Protein AF-A0A3S4TZH3-F1 (afdb_monomer)

Structure (mmCIF, N/CA/C/O backbone):
data_AF-A0A3S4TZH3-F1
#
_entry.id   AF-A0A3S4TZH3-F1
#
loop_
_atom_site.group_PDB
_atom_site.id
_atom_site.type_symbol
_atom_site.label_atom_id
_atom_site.label_alt_id
_atom_site.label_comp_id
_atom_site.label_asym_id
_atom_site.label_entity_id
_atom_site.label_seq_id
_atom_site.pdbx_PDB_ins_code
_atom_site.Cartn_x
_atom_site.Cartn_y
_atom_site.Cartn_z
_atom_site.occupancy
_atom_site.B_iso_or_equiv
_atom_site.auth_seq_id
_atom_site.auth_comp_id
_atom_site.auth_asym_id
_atom_site.auth_atom_id
_atom_site.pdbx_PDB_model_num
ATOM 1 N N . MET A 1 1 ? 44.501 -3.602 -59.914 1.00 72.12 1 MET A N 1
ATOM 2 C CA . MET A 1 1 ? 43.778 -2.514 -60.606 1.00 72.12 1 MET A CA 1
ATOM 3 C C . MET A 1 1 ? 44.605 -2.159 -61.829 1.00 72.12 1 MET A C 1
ATOM 5 O O . MET A 1 1 ? 45.763 -1.812 -61.650 1.00 72.12 1 MET A O 1
ATOM 9 N N . VAL A 1 2 ? 44.086 -2.342 -63.044 1.00 76.81 2 VAL A N 1
ATOM 10 C CA . VAL A 1 2 ? 44.799 -1.944 -64.271 1.00 76.81 2 VAL A CA 1
ATOM 11 C C . VAL A 1 2 ? 44.045 -0.746 -64.856 1.00 76.81 2 VAL A C 1
ATOM 13 O O . VAL A 1 2 ? 42.873 -0.916 -65.201 1.00 76.81 2 VAL A O 1
ATOM 16 N N . PRO A 1 3 ? 44.635 0.466 -64.888 1.00 88.88 3 PRO A N 1
ATOM 17 C CA . PRO A 1 3 ? 43.990 1.624 -65.499 1.00 88.88 3 PRO A CA 1
ATOM 18 C C . PRO A 1 3 ? 43.844 1.416 -67.008 1.00 88.88 3 PRO A C 1
ATOM 20 O O . PRO A 1 3 ? 44.772 0.950 -67.664 1.00 88.88 3 PRO A O 1
ATOM 23 N N . THR A 1 4 ? 42.693 1.787 -67.564 1.00 93.00 4 THR A N 1
ATOM 24 C CA . THR A 1 4 ? 42.459 1.822 -69.015 1.00 93.00 4 THR A CA 1
ATOM 25 C C . THR A 1 4 ? 42.381 3.277 -69.460 1.00 93.00 4 THR A C 1
ATOM 27 O O . THR A 1 4 ? 41.560 4.026 -68.932 1.00 93.00 4 THR A O 1
ATOM 30 N N . LYS A 1 5 ? 43.253 3.694 -70.388 1.00 93.31 5 LYS A N 1
ATOM 31 C CA . LYS A 1 5 ? 43.244 5.052 -70.949 1.00 93.31 5 LYS A CA 1
ATOM 32 C C . LYS A 1 5 ? 42.259 5.118 -72.114 1.00 93.31 5 LYS A C 1
ATOM 34 O O . LYS A 1 5 ? 42.362 4.327 -73.048 1.00 93.31 5 LYS A O 1
ATOM 39 N N . ASN A 1 6 ? 41.329 6.059 -72.049 1.00 91.31 6 ASN A N 1
ATOM 40 C CA . ASN A 1 6 ? 40.275 6.247 -73.037 1.00 91.31 6 ASN A CA 1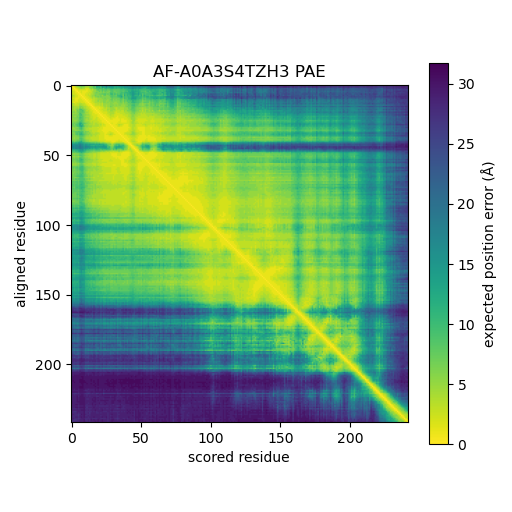
ATOM 41 C C . ASN A 1 6 ? 40.736 7.198 -74.155 1.00 91.31 6 ASN A C 1
ATOM 43 O O . ASN A 1 6 ? 41.679 7.976 -73.984 1.00 91.31 6 ASN A O 1
ATOM 47 N N . ALA A 1 7 ? 40.071 7.140 -75.312 1.00 93.19 7 ALA A N 1
ATOM 48 C CA . ALA A 1 7 ? 40.407 7.961 -76.481 1.00 93.19 7 ALA A CA 1
ATOM 49 C C . ALA A 1 7 ? 40.226 9.476 -76.244 1.00 93.19 7 ALA A C 1
ATOM 51 O O . ALA A 1 7 ? 40.893 10.279 -76.889 1.00 93.19 7 ALA A O 1
ATOM 52 N N . ASP A 1 8 ? 39.374 9.862 -75.291 1.00 94.06 8 ASP A N 1
ATOM 53 C CA . ASP A 1 8 ? 39.167 11.247 -74.843 1.00 94.06 8 ASP A CA 1
ATOM 54 C C . ASP A 1 8 ? 40.225 11.730 -73.827 1.00 94.06 8 ASP A C 1
ATOM 56 O O . ASP A 1 8 ? 40.167 12.860 -73.346 1.00 94.06 8 ASP A O 1
ATOM 60 N N . GLY A 1 9 ? 41.195 10.876 -73.485 1.00 93.25 9 GLY A N 1
ATOM 61 C CA . GLY A 1 9 ? 42.249 11.159 -72.515 1.00 93.25 9 GLY A CA 1
ATOM 62 C C . GLY A 1 9 ? 41.904 10.822 -71.060 1.00 93.25 9 GLY A C 1
ATOM 63 O O . GLY A 1 9 ? 42.798 10.900 -70.215 1.00 93.25 9 GLY A O 1
ATOM 64 N N . SER A 1 10 ? 40.670 10.407 -70.750 1.00 94.12 10 SER A N 1
ATOM 65 C CA . SER A 1 10 ? 40.271 9.991 -69.398 1.00 94.12 10 SER A CA 1
ATOM 66 C C . SER A 1 10 ? 40.831 8.608 -69.015 1.00 94.12 10 SER A C 1
ATOM 68 O O . SER A 1 10 ? 41.347 7.867 -69.854 1.00 94.12 10 SER A O 1
ATOM 70 N N . THR A 1 11 ? 40.780 8.256 -67.724 1.00 94.75 11 THR A N 1
ATOM 71 C CA . THR A 1 11 ? 41.246 6.953 -67.211 1.00 94.75 11 THR A CA 1
ATOM 72 C C . THR A 1 11 ? 40.129 6.236 -66.465 1.00 94.75 11 THR A C 1
ATOM 74 O O . THR A 1 11 ? 39.590 6.759 -65.492 1.00 94.75 11 THR A O 1
ATOM 77 N N . THR A 1 12 ? 39.826 5.009 -66.880 1.00 93.00 12 THR A N 1
ATOM 78 C CA . THR A 1 12 ? 38.890 4.123 -66.186 1.00 93.00 12 THR A CA 1
ATOM 79 C C . THR A 1 12 ? 39.653 3.150 -65.302 1.00 93.00 12 THR A C 1
ATOM 81 O O . THR A 1 12 ? 40.561 2.449 -65.754 1.00 93.00 12 THR A O 1
ATOM 84 N N . TYR A 1 13 ? 39.237 3.047 -64.045 1.00 91.88 13 TYR A N 1
ATOM 85 C CA . TYR A 1 13 ? 39.731 2.029 -63.135 1.00 91.88 13 TYR A CA 1
ATOM 86 C C . TYR A 1 13 ? 38.633 1.014 -62.834 1.00 91.88 13 TYR A C 1
ATOM 88 O O . TYR A 1 13 ? 37.640 1.334 -62.186 1.00 91.88 13 TYR A O 1
ATOM 96 N N . THR A 1 14 ? 38.829 -0.229 -63.273 1.00 89.38 14 THR A N 1
ATOM 97 C CA . THR A 1 14 ? 37.935 -1.327 -62.889 1.00 89.38 14 THR A CA 1
ATOM 98 C C . THR A 1 14 ? 38.431 -1.938 -61.587 1.00 89.38 14 THR A C 1
ATOM 100 O O . THR A 1 14 ? 39.520 -2.521 -61.531 1.00 89.38 14 THR A O 1
ATOM 103 N N . VAL A 1 15 ? 37.628 -1.807 -60.536 1.00 87.38 15 VAL A N 1
ATOM 104 C CA . VAL A 1 15 ? 37.845 -2.473 -59.252 1.00 87.38 15 VAL A CA 1
ATOM 105 C C . VAL A 1 15 ? 36.794 -3.566 -59.123 1.00 87.38 15 VAL A C 1
ATOM 107 O O . VAL A 1 15 ? 35.602 -3.290 -59.196 1.00 87.38 15 VAL A O 1
ATOM 110 N N . LYS A 1 16 ? 37.241 -4.813 -58.962 1.00 89.75 16 LYS A N 1
ATOM 111 C CA . LYS A 1 16 ? 36.377 -5.935 -58.592 1.00 89.75 16 LYS A CA 1
ATOM 112 C C . LYS A 1 16 ? 36.618 -6.236 -57.123 1.00 89.75 16 LYS A C 1
ATOM 114 O O . LYS A 1 16 ? 37.767 -6.433 -56.727 1.00 89.75 16 LYS A O 1
ATOM 119 N N . THR A 1 17 ? 35.559 -6.252 -56.331 1.00 92.75 17 THR A N 1
ATOM 120 C CA . THR A 1 17 ? 35.607 -6.738 -54.955 1.00 92.75 17 THR A CA 1
ATOM 121 C C . THR A 1 17 ? 35.253 -8.220 -54.922 1.00 92.75 17 THR A C 1
ATOM 123 O O . THR A 1 17 ? 34.710 -8.765 -55.883 1.00 92.75 17 THR A O 1
ATOM 126 N N . LYS A 1 18 ? 35.583 -8.885 -53.816 1.00 94.88 18 LYS A N 1
ATOM 127 C CA . LYS A 1 18 ? 34.942 -10.156 -53.461 1.00 94.88 18 LYS A CA 1
ATOM 128 C C . LYS A 1 18 ? 33.477 -9.882 -53.083 1.00 94.88 18 LYS A C 1
ATOM 130 O O . LYS A 1 18 ? 33.158 -8.743 -52.742 1.00 94.88 18 LYS A O 1
ATOM 135 N N . ASP A 1 19 ? 32.626 -10.908 -53.097 1.00 95.38 19 ASP A N 1
ATOM 136 C CA . ASP A 1 19 ? 31.231 -10.794 -52.631 1.00 95.38 19 ASP A CA 1
ATOM 137 C C . ASP A 1 19 ? 31.171 -10.394 -51.149 1.00 95.38 19 ASP A C 1
ATOM 139 O O . ASP A 1 19 ? 30.412 -9.508 -50.766 1.00 95.38 19 ASP A O 1
ATOM 143 N N . ASN A 1 20 ? 32.053 -10.988 -50.338 1.00 95.00 20 ASN A N 1
ATOM 144 C CA . ASN A 1 20 ? 32.299 -10.599 -48.953 1.00 95.00 20 ASN A CA 1
ATOM 145 C C . ASN A 1 20 ? 33.638 -9.863 -48.871 1.00 95.00 20 ASN A C 1
ATOM 147 O O . ASN A 1 20 ? 34.686 -10.422 -49.210 1.00 95.00 20 ASN A O 1
ATOM 151 N N . VAL A 1 21 ? 33.599 -8.608 -48.438 1.00 94.56 21 VAL A N 1
ATOM 152 C CA . VAL A 1 21 ? 34.786 -7.770 -48.260 1.00 94.56 21 VAL A CA 1
ATOM 153 C C . VAL A 1 21 ? 34.989 -7.524 -46.775 1.00 94.56 21 VAL A C 1
ATOM 155 O O . VAL A 1 21 ? 34.095 -7.007 -46.112 1.00 94.56 21 VAL A O 1
ATOM 158 N N . ASP A 1 22 ? 36.178 -7.849 -46.276 1.00 94.06 22 ASP A N 1
ATOM 159 C CA . ASP A 1 22 ? 36.557 -7.554 -44.899 1.00 94.06 22 ASP A CA 1
ATOM 160 C C . ASP A 1 22 ? 37.047 -6.106 -44.804 1.00 94.06 22 ASP A C 1
ATOM 162 O O . ASP A 1 22 ? 38.046 -5.726 -45.424 1.00 94.06 22 ASP A O 1
ATOM 166 N N . PHE A 1 23 ? 36.343 -5.294 -44.020 1.00 96.06 23 PHE A N 1
ATOM 167 C CA . PHE A 1 23 ? 36.770 -3.947 -43.659 1.00 96.06 23 PHE A CA 1
ATOM 168 C C . PHE A 1 23 ? 37.194 -3.930 -42.194 1.00 96.06 23 PHE A C 1
ATOM 170 O O . PHE A 1 23 ? 36.482 -4.442 -41.337 1.00 96.06 23 PHE A O 1
ATOM 177 N N . THR A 1 24 ? 38.320 -3.285 -41.891 1.00 96.56 24 THR A N 1
ATOM 178 C CA . THR A 1 24 ? 38.727 -3.027 -40.499 1.00 96.56 24 THR A CA 1
ATOM 179 C C . THR A 1 24 ? 37.889 -1.919 -39.855 1.00 96.56 24 THR A C 1
ATOM 181 O O . THR A 1 24 ? 37.676 -1.907 -38.646 1.00 96.56 24 THR A O 1
ATOM 184 N N . SER A 1 25 ? 37.417 -0.958 -40.656 1.00 97.56 25 SER A N 1
ATOM 185 C CA . SER A 1 25 ? 36.550 0.131 -40.213 1.00 97.56 25 SER A CA 1
ATOM 186 C C . SER A 1 25 ? 35.768 0.719 -41.384 1.00 97.56 25 SER A C 1
ATOM 188 O O . SER A 1 25 ? 36.320 0.933 -42.465 1.00 97.56 25 SER A O 1
ATOM 190 N N . VAL A 1 26 ? 34.493 1.026 -41.152 1.00 97.81 26 VAL A N 1
ATOM 191 C CA . VAL A 1 26 ? 33.624 1.760 -42.075 1.00 97.81 26 VAL A CA 1
ATOM 192 C C . VAL A 1 26 ? 33.037 2.955 -41.333 1.00 97.81 26 VAL A C 1
ATOM 194 O O . VAL A 1 26 ? 32.399 2.795 -40.293 1.00 97.81 26 VAL A O 1
ATOM 197 N N . THR A 1 27 ? 33.219 4.158 -41.880 1.00 97.12 27 THR A N 1
ATOM 198 C CA . THR A 1 27 ? 32.640 5.391 -41.328 1.00 97.12 27 THR A CA 1
ATOM 199 C C . THR A 1 27 ? 31.695 6.026 -42.342 1.00 97.12 27 THR A C 1
ATOM 201 O O . THR A 1 27 ? 32.086 6.283 -43.479 1.00 97.12 27 THR A O 1
ATOM 204 N N . THR A 1 28 ? 30.458 6.298 -41.924 1.00 97.06 28 THR A N 1
ATOM 205 C CA . THR A 1 28 ? 29.434 6.997 -42.716 1.00 97.06 28 THR A CA 1
ATOM 206 C C . THR A 1 28 ? 28.827 8.124 -41.880 1.00 97.06 28 THR A C 1
ATOM 208 O O . THR A 1 28 ? 28.143 7.892 -40.883 1.00 97.06 28 THR A O 1
ATOM 211 N N . GLY A 1 29 ? 29.123 9.374 -42.248 1.00 95.19 29 GLY A N 1
ATOM 212 C CA . GLY A 1 29 ? 28.776 10.533 -41.421 1.00 95.19 29 GLY A CA 1
ATOM 213 C C . GLY A 1 29 ? 29.360 10.408 -40.008 1.00 95.19 29 GLY A C 1
ATOM 214 O O . GLY A 1 29 ? 30.565 10.228 -39.848 1.00 95.19 29 GLY A O 1
ATOM 215 N N . ASN A 1 30 ? 28.491 10.460 -38.994 1.00 93.94 30 ASN A N 1
ATOM 216 C CA . ASN A 1 30 ? 28.868 10.340 -37.580 1.00 93.94 30 ASN A CA 1
ATOM 217 C C . ASN A 1 30 ? 28.874 8.893 -37.061 1.00 93.94 30 ASN A C 1
ATOM 219 O O . ASN A 1 30 ? 29.115 8.675 -35.873 1.00 93.94 30 ASN A O 1
ATOM 223 N N . THR A 1 31 ? 28.613 7.910 -37.924 1.00 97.38 31 THR A N 1
ATOM 224 C CA . THR A 1 31 ? 28.560 6.496 -37.553 1.00 97.38 31 THR A CA 1
ATOM 225 C C . THR A 1 31 ? 29.849 5.791 -37.942 1.00 97.38 31 THR A C 1
ATOM 227 O O . THR A 1 31 ? 30.269 5.862 -39.096 1.00 97.38 31 THR A O 1
ATOM 230 N N . THR A 1 32 ? 30.445 5.058 -37.008 1.00 97.75 32 THR A N 1
ATOM 231 C CA . THR A 1 32 ? 31.612 4.201 -37.242 1.00 97.75 32 THR A CA 1
ATOM 232 C C . THR A 1 32 ? 31.283 2.763 -36.854 1.00 97.75 32 THR A C 1
ATOM 234 O O . THR A 1 32 ? 30.764 2.522 -35.767 1.00 97.75 32 THR A O 1
ATOM 237 N N . MET A 1 33 ? 31.610 1.817 -37.733 1.00 98.00 33 MET A N 1
ATOM 238 C CA . MET A 1 33 ? 31.572 0.373 -37.497 1.00 98.00 33 MET A CA 1
ATOM 239 C C . MET A 1 33 ? 32.997 -0.179 -37.583 1.00 98.00 33 MET A C 1
ATOM 241 O O . MET A 1 33 ? 33.660 0.026 -38.597 1.00 98.00 33 MET A O 1
ATOM 245 N N . ASN A 1 34 ? 33.474 -0.847 -36.533 1.00 97.44 34 ASN A N 1
ATOM 246 C CA . ASN A 1 34 ? 34.811 -1.453 -36.459 1.00 97.44 34 ASN A CA 1
ATOM 247 C C . ASN A 1 34 ? 34.840 -2.602 -35.427 1.00 97.44 34 ASN A C 1
ATOM 249 O O . ASN A 1 34 ? 33.794 -2.990 -34.907 1.00 97.44 34 ASN A O 1
ATOM 253 N N . ASP A 1 35 ? 36.031 -3.100 -35.076 1.00 96.31 35 ASP A N 1
ATOM 254 C CA . ASP A 1 35 ? 36.231 -4.189 -34.098 1.00 96.31 35 ASP A CA 1
ATOM 255 C C . ASP A 1 35 ? 35.653 -3.911 -32.696 1.00 96.31 35 ASP A C 1
ATOM 257 O O . ASP A 1 35 ? 35.460 -4.830 -31.901 1.00 96.31 35 ASP A O 1
ATOM 261 N N . SER A 1 36 ? 35.365 -2.648 -32.367 1.00 96.12 36 SER A N 1
ATOM 262 C CA . SER A 1 36 ? 34.729 -2.258 -31.101 1.00 96.12 36 SER A CA 1
ATOM 263 C C . SER A 1 36 ? 33.195 -2.251 -31.161 1.00 96.12 36 SER A C 1
ATOM 265 O O . SER A 1 36 ? 32.560 -2.104 -30.118 1.00 96.12 36 SER A O 1
ATOM 267 N N . GLY A 1 37 ? 32.586 -2.417 -32.341 1.00 97.38 37 GLY A N 1
ATOM 268 C CA . GLY A 1 37 ? 31.136 -2.413 -32.554 1.00 97.38 37 GLY A CA 1
ATOM 269 C C . GLY A 1 37 ? 30.658 -1.278 -33.464 1.00 97.38 37 GLY A C 1
ATOM 270 O O . GLY A 1 37 ? 31.379 -0.831 -34.356 1.00 97.38 37 GLY A O 1
ATOM 271 N N . ILE A 1 38 ? 29.425 -0.814 -33.243 1.00 98.38 38 ILE A N 1
ATOM 272 C CA . ILE A 1 38 ? 28.805 0.302 -33.974 1.00 98.38 38 ILE A CA 1
ATOM 273 C C . ILE A 1 38 ? 28.670 1.488 -33.026 1.00 98.38 38 ILE A C 1
ATOM 275 O O . ILE A 1 38 ? 28.071 1.367 -31.962 1.00 98.38 38 ILE A O 1
ATOM 279 N N . THR A 1 39 ? 29.199 2.643 -33.413 1.00 97.50 39 THR A N 1
ATOM 280 C CA . THR A 1 39 ? 29.091 3.893 -32.654 1.00 97.50 39 THR A CA 1
ATOM 281 C C . THR A 1 39 ? 28.475 4.976 -33.519 1.00 97.50 39 THR A C 1
ATOM 283 O O . THR A 1 39 ? 29.020 5.289 -34.572 1.00 97.50 39 THR A O 1
ATOM 286 N N . ILE A 1 40 ? 27.400 5.603 -33.046 1.00 97.06 40 ILE A N 1
ATOM 287 C CA . ILE A 1 40 ? 26.876 6.859 -33.585 1.00 97.06 40 ILE A CA 1
ATOM 288 C C . ILE A 1 40 ? 27.358 7.974 -32.661 1.00 97.06 40 ILE A C 1
ATOM 290 O O . ILE A 1 40 ? 26.948 8.061 -31.498 1.00 97.06 40 ILE A O 1
ATOM 294 N N . ARG A 1 41 ? 28.272 8.806 -33.163 1.00 94.25 41 ARG A N 1
ATOM 295 C CA . ARG A 1 41 ? 28.876 9.889 -32.385 1.00 94.25 41 ARG A CA 1
ATOM 296 C C . ARG A 1 41 ? 27.854 10.995 -32.154 1.00 94.25 41 ARG A C 1
ATOM 298 O O . ARG A 1 41 ? 27.208 11.461 -33.096 1.00 94.25 41 ARG A O 1
ATOM 305 N N . ALA A 1 42 ? 27.729 11.421 -30.899 1.00 90.94 42 ALA A N 1
ATOM 306 C CA . ALA A 1 42 ? 26.897 12.559 -30.545 1.00 90.94 42 ALA A CA 1
ATOM 307 C C . ALA A 1 42 ? 27.326 13.788 -31.357 1.00 90.94 42 ALA A C 1
ATOM 309 O O . ALA A 1 42 ? 28.514 14.084 -31.480 1.00 90.94 42 ALA A O 1
ATOM 310 N N . SER A 1 43 ? 26.346 14.471 -31.947 1.00 82.06 43 SER A N 1
ATOM 311 C CA . SER A 1 43 ? 26.579 15.664 -32.775 1.00 82.06 43 SER A CA 1
ATOM 312 C C . SER A 1 43 ? 26.466 16.967 -31.973 1.00 82.06 43 SER A C 1
ATOM 314 O O . SER A 1 43 ? 26.950 17.998 -32.427 1.00 82.06 43 SER A O 1
ATOM 316 N N . ASP A 1 44 ? 25.882 16.900 -30.769 1.00 81.81 44 ASP A N 1
ATOM 317 C CA . ASP A 1 44 ? 25.619 18.043 -29.892 1.00 81.81 44 ASP A CA 1
ATOM 318 C C . ASP A 1 44 ? 26.452 17.964 -28.606 1.00 81.81 44 ASP A C 1
ATOM 320 O O . ASP A 1 44 ? 26.662 16.885 -28.042 1.00 81.81 44 ASP A O 1
ATOM 324 N N . ASN A 1 45 ? 26.832 19.127 -28.076 1.00 73.06 45 ASN A N 1
ATOM 325 C CA . ASN A 1 45 ? 27.464 19.228 -26.763 1.00 73.06 45 ASN A CA 1
ATOM 326 C C . ASN A 1 45 ? 26.497 18.763 -25.660 1.00 73.06 45 ASN A C 1
ATOM 328 O O . ASN A 1 45 ? 25.365 19.235 -25.574 1.00 73.06 45 ASN A O 1
ATOM 332 N N . GLY A 1 46 ? 26.958 17.855 -24.795 1.00 72.88 46 GLY A N 1
ATOM 333 C CA . GLY A 1 46 ? 26.195 17.354 -23.644 1.00 72.88 46 GLY A CA 1
ATOM 334 C C . GLY A 1 46 ? 25.395 16.071 -23.890 1.00 72.88 46 GLY A C 1
ATOM 335 O O . GLY A 1 46 ? 24.793 15.560 -22.949 1.00 72.88 46 GLY A O 1
ATOM 336 N N . LYS A 1 47 ? 25.410 15.517 -25.109 1.00 80.69 47 LYS A N 1
ATOM 337 C CA . LYS A 1 47 ? 24.883 14.171 -25.388 1.00 80.69 47 LYS A CA 1
ATOM 338 C C . LYS A 1 47 ? 26.006 13.137 -25.426 1.00 80.69 47 LYS A C 1
ATOM 340 O O . LYS A 1 47 ? 27.142 13.458 -25.769 1.00 80.69 47 LYS A O 1
ATOM 345 N N . THR A 1 48 ? 25.684 11.893 -25.083 1.00 92.56 48 THR A N 1
ATOM 346 C CA . THR A 1 48 ? 26.602 10.753 -25.189 1.00 92.56 48 THR A CA 1
ATOM 347 C C . THR A 1 48 ? 26.340 9.963 -26.472 1.00 92.56 48 THR A C 1
ATOM 349 O O . THR A 1 48 ? 25.287 10.083 -27.101 1.00 92.56 48 THR A O 1
ATOM 352 N N . ASN A 1 49 ? 27.340 9.200 -26.912 1.00 95.56 49 ASN A N 1
ATOM 353 C CA . ASN A 1 49 ? 27.235 8.381 -28.119 1.00 95.56 49 ASN A CA 1
ATOM 354 C C . ASN A 1 49 ? 26.193 7.270 -27.942 1.00 95.56 49 ASN A C 1
ATOM 356 O O . ASN A 1 49 ? 25.998 6.775 -26.835 1.00 95.56 49 ASN A O 1
ATOM 360 N N . VAL A 1 50 ? 25.607 6.821 -29.052 1.00 97.00 50 VAL A N 1
ATOM 361 C CA . VAL A 1 50 ? 24.887 5.541 -29.095 1.00 97.00 50 VAL A CA 1
ATOM 362 C C . VAL A 1 50 ? 25.878 4.465 -29.520 1.00 97.00 50 VAL A C 1
ATOM 364 O O . VAL A 1 50 ? 26.542 4.621 -30.546 1.00 97.00 50 VAL A O 1
ATOM 367 N N . ILE A 1 51 ? 26.010 3.398 -28.734 1.00 97.81 51 ILE A N 1
ATOM 368 C CA . ILE A 1 51 ? 27.045 2.374 -28.919 1.00 97.81 51 ILE A CA 1
ATOM 369 C C . ILE A 1 51 ? 26.407 0.987 -28.826 1.00 97.81 51 ILE A C 1
ATOM 371 O O . ILE A 1 51 ? 25.813 0.638 -27.810 1.00 97.81 51 ILE A O 1
ATOM 375 N N . LEU A 1 52 ? 26.572 0.171 -29.865 1.00 98.38 52 LEU A N 1
ATOM 376 C CA . LEU A 1 52 ? 26.230 -1.250 -29.856 1.00 98.38 52 LEU A CA 1
ATOM 377 C C . LEU A 1 52 ? 27.511 -2.083 -29.902 1.00 98.38 52 LEU A C 1
ATOM 379 O O . LEU A 1 52 ? 28.296 -1.973 -30.843 1.00 98.38 52 LEU A O 1
ATOM 383 N N . THR A 1 53 ? 27.700 -2.936 -28.898 1.00 98.19 53 THR A N 1
ATOM 384 C CA . THR A 1 53 ? 28.868 -3.821 -28.764 1.00 98.19 53 THR A CA 1
ATOM 385 C C . THR A 1 53 ? 28.430 -5.251 -28.446 1.00 98.19 53 THR A C 1
ATOM 387 O O . THR A 1 53 ? 27.253 -5.518 -28.208 1.00 98.19 53 THR A O 1
ATOM 390 N N . ASN A 1 54 ? 29.385 -6.177 -28.341 1.00 97.12 54 ASN A N 1
ATOM 391 C CA . ASN A 1 54 ? 29.124 -7.533 -27.846 1.00 97.12 54 ASN A CA 1
ATOM 392 C C . ASN A 1 54 ? 28.668 -7.593 -26.372 1.00 97.12 54 ASN A C 1
ATOM 394 O O . ASN A 1 54 ? 28.267 -8.655 -25.906 1.00 97.12 54 ASN A O 1
ATOM 398 N N . LYS A 1 55 ? 28.722 -6.475 -25.638 1.00 97.25 55 LYS A N 1
ATOM 399 C CA . LYS A 1 55 ? 28.207 -6.350 -24.267 1.00 97.25 55 LYS A CA 1
ATOM 400 C C . LYS A 1 55 ? 26.785 -5.786 -24.207 1.00 97.25 55 LYS A C 1
ATOM 402 O O . LYS A 1 55 ? 26.222 -5.714 -23.120 1.00 97.25 55 LYS A O 1
ATOM 407 N N . GLY A 1 56 ? 26.213 -5.385 -25.344 1.00 97.19 56 GLY A N 1
ATOM 408 C CA . GLY A 1 56 ? 24.872 -4.810 -25.438 1.00 97.19 56 GLY A CA 1
ATOM 409 C C . GLY A 1 56 ? 24.852 -3.390 -26.004 1.00 97.19 56 GLY A C 1
ATOM 410 O O . GLY A 1 56 ? 25.807 -2.941 -26.646 1.00 97.19 56 GLY A O 1
ATOM 411 N N . LEU A 1 57 ? 23.725 -2.714 -25.774 1.00 97.50 57 LEU A N 1
ATOM 412 C CA . LEU A 1 57 ? 23.408 -1.378 -26.270 1.00 97.50 57 LEU A CA 1
ATOM 413 C C . LEU A 1 57 ? 23.533 -0.335 -25.153 1.00 97.50 57 LEU A C 1
ATOM 415 O O . LEU A 1 57 ? 22.852 -0.431 -24.135 1.00 97.50 57 LEU A O 1
ATOM 419 N N . ASP A 1 58 ? 24.323 0.704 -25.398 1.00 96.50 58 ASP A N 1
ATOM 420 C CA . ASP A 1 58 ? 24.227 1.986 -24.706 1.00 96.50 58 ASP A CA 1
ATOM 421 C C . ASP A 1 58 ? 23.487 2.970 -25.620 1.00 96.50 58 ASP A C 1
ATOM 423 O O . ASP A 1 58 ? 23.978 3.337 -26.690 1.00 96.50 58 ASP A O 1
ATOM 427 N N . ASN A 1 59 ? 22.283 3.382 -25.217 1.00 95.00 59 ASN A N 1
ATOM 428 C CA . ASN A 1 59 ? 21.456 4.305 -25.996 1.00 95.00 59 ASN A CA 1
ATOM 429 C C . ASN A 1 59 ? 21.804 5.784 -25.745 1.00 95.00 59 ASN A C 1
ATOM 431 O O . ASN A 1 59 ? 21.037 6.670 -26.126 1.00 95.00 59 ASN A O 1
ATOM 435 N N . GLY A 1 60 ? 22.911 6.076 -25.062 1.00 93.44 60 GLY A N 1
ATOM 436 C CA . GLY A 1 60 ? 23.400 7.437 -24.869 1.00 93.44 60 GLY A CA 1
ATOM 437 C C . GLY A 1 60 ? 22.433 8.332 -24.084 1.00 93.44 60 GLY A C 1
ATOM 438 O O . GLY A 1 60 ? 22.251 9.502 -24.411 1.00 93.44 60 GLY A O 1
ATOM 439 N N . GLY A 1 61 ? 21.721 7.760 -23.105 1.00 91.19 61 GLY A N 1
ATOM 440 C CA . GLY A 1 61 ? 20.703 8.467 -22.315 1.00 91.19 61 GLY A CA 1
ATOM 441 C C . GLY A 1 61 ? 19.417 8.831 -23.074 1.00 91.19 61 GLY A C 1
ATOM 442 O O . GLY A 1 61 ? 18.544 9.494 -22.514 1.00 91.19 61 GLY A O 1
ATOM 443 N N . ASN A 1 62 ? 19.264 8.404 -24.331 1.00 91.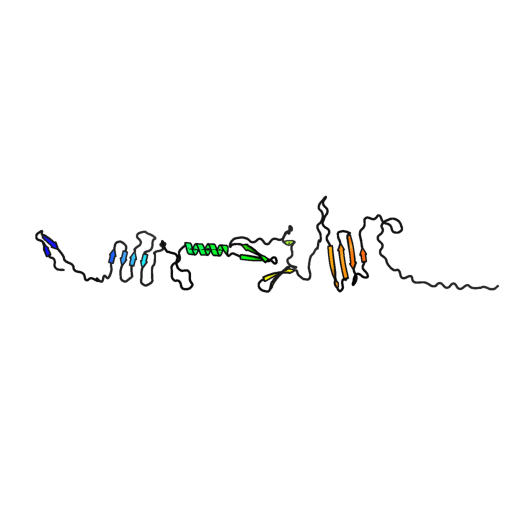56 62 ASN A N 1
ATOM 444 C CA . ASN A 1 62 ? 18.048 8.651 -25.100 1.00 91.56 62 ASN A CA 1
ATOM 445 C C . ASN A 1 62 ? 16.893 7.750 -24.634 1.00 91.56 62 ASN A C 1
ATOM 447 O O . ASN A 1 62 ? 17.091 6.627 -24.163 1.00 91.56 62 ASN A O 1
ATOM 451 N N . LYS A 1 63 ? 15.657 8.216 -24.848 1.00 95.62 63 LYS A N 1
ATOM 452 C CA . LYS A 1 63 ? 14.463 7.373 -24.703 1.00 95.62 63 LYS A CA 1
ATOM 453 C C . LYS A 1 63 ? 14.448 6.297 -25.790 1.00 95.62 63 LYS A C 1
ATOM 455 O O . LYS A 1 63 ? 14.738 6.590 -26.948 1.00 95.62 63 LYS A O 1
ATOM 460 N N . VAL A 1 64 ? 14.034 5.087 -25.425 1.00 96.44 64 VAL A N 1
ATOM 461 C CA . VAL A 1 64 ? 13.654 4.043 -26.385 1.00 96.44 64 VAL A CA 1
ATOM 462 C C . VAL A 1 64 ? 12.140 4.133 -26.565 1.00 96.44 64 VAL A C 1
ATOM 464 O O . VAL A 1 64 ? 11.390 3.991 -25.602 1.00 96.44 64 VAL A O 1
ATOM 467 N N . VAL A 1 65 ? 11.691 4.460 -27.774 1.00 97.62 65 VAL A N 1
ATOM 468 C CA . VAL A 1 65 ? 10.270 4.675 -28.101 1.00 97.62 65 VAL A CA 1
ATOM 469 C C . VAL A 1 65 ? 9.755 3.565 -29.015 1.00 97.62 65 VAL A C 1
ATOM 471 O O . VAL A 1 65 ? 10.551 2.851 -29.617 1.00 97.62 65 VAL A O 1
ATOM 474 N N . ASN A 1 66 ? 8.429 3.436 -29.129 1.00 97.94 66 ASN A N 1
ATOM 475 C CA . ASN A 1 66 ? 7.757 2.386 -29.910 1.00 97.94 66 ASN A CA 1
ATOM 476 C C . ASN A 1 66 ? 8.081 0.959 -29.433 1.00 97.94 66 ASN A C 1
ATOM 478 O O . ASN A 1 66 ? 8.150 0.025 -30.227 1.00 97.94 66 ASN A O 1
ATOM 482 N N . VAL A 1 67 ? 8.272 0.799 -28.122 1.00 98.25 67 VAL A N 1
ATOM 483 C CA . VAL A 1 67 ? 8.398 -0.509 -27.474 1.00 98.25 67 VAL A CA 1
ATOM 484 C C . VAL A 1 67 ? 6.990 -1.061 -27.270 1.00 98.25 67 VAL A C 1
ATOM 486 O O . VAL A 1 67 ? 6.202 -0.470 -26.527 1.00 98.25 67 VAL A O 1
ATOM 489 N N . ALA A 1 68 ? 6.663 -2.156 -27.957 1.00 98.50 68 ALA A N 1
ATOM 490 C CA . ALA A 1 68 ? 5.426 -2.899 -27.724 1.00 98.50 68 ALA A CA 1
ATOM 491 C C . ALA A 1 68 ? 5.384 -3.448 -26.288 1.00 98.50 68 ALA A C 1
ATOM 493 O O . ALA A 1 68 ? 6.403 -3.463 -25.599 1.00 98.50 68 ALA A O 1
ATOM 494 N N . ASP A 1 69 ? 4.213 -3.875 -25.826 1.00 98.75 69 ASP A N 1
ATOM 495 C CA . ASP A 1 69 ? 4.096 -4.484 -24.502 1.00 98.75 69 ASP A CA 1
ATOM 496 C C . ASP A 1 69 ? 4.950 -5.758 -24.442 1.00 98.75 69 ASP A C 1
ATOM 498 O O . ASP A 1 69 ? 4.801 -6.652 -25.276 1.00 98.75 69 ASP A O 1
ATOM 502 N N . GLY A 1 70 ? 5.850 -5.823 -23.462 1.00 98.56 70 GLY A N 1
ATOM 503 C CA . GLY A 1 70 ? 6.654 -7.015 -23.206 1.00 98.56 70 GLY A CA 1
ATOM 504 C C . GLY A 1 70 ? 5.857 -8.072 -22.449 1.00 98.56 70 GLY A C 1
ATOM 505 O O . GLY A 1 70 ? 4.918 -7.748 -21.716 1.00 98.56 70 GLY A O 1
ATOM 506 N N . GLU A 1 71 ? 6.236 -9.341 -22.564 1.00 98.38 71 GLU A N 1
ATOM 507 C CA . GLU A 1 71 ? 5.630 -10.388 -21.741 1.00 98.38 71 GLU A CA 1
ATOM 508 C C . GLU A 1 71 ? 5.916 -10.146 -20.245 1.00 98.38 71 GLU A C 1
ATOM 510 O O . GLU A 1 71 ? 7.068 -9.947 -19.849 1.00 98.38 71 GLU A O 1
ATOM 515 N N . ILE A 1 72 ? 4.885 -10.207 -19.391 1.00 97.50 72 ILE A N 1
ATOM 516 C CA . ILE A 1 72 ? 5.037 -10.137 -17.928 1.00 97.50 72 ILE A CA 1
ATOM 517 C C . ILE A 1 72 ? 4.939 -11.549 -17.344 1.00 97.50 72 ILE A C 1
ATOM 519 O O . ILE A 1 72 ? 3.853 -12.062 -17.081 1.00 97.50 72 ILE A O 1
ATOM 523 N N . SER A 1 73 ? 6.095 -12.173 -17.124 1.00 98.00 73 SER A N 1
ATOM 524 C CA . SER A 1 73 ? 6.229 -13.484 -16.482 1.00 98.00 73 SER A CA 1
ATOM 525 C C . SER A 1 73 ? 7.549 -13.578 -15.712 1.00 98.00 73 SER A C 1
ATOM 527 O O . SER A 1 73 ? 8.459 -12.773 -15.911 1.00 98.00 73 SER A O 1
ATOM 529 N N . SER A 1 74 ? 7.683 -14.566 -14.820 1.00 98.25 74 SER A N 1
ATOM 530 C CA . SER A 1 74 ? 8.897 -14.741 -14.001 1.00 98.25 74 SER A CA 1
ATOM 531 C C . SER A 1 74 ? 10.152 -15.082 -14.816 1.00 98.25 74 SER A C 1
ATOM 533 O O . SER A 1 74 ? 11.269 -14.968 -14.310 1.00 98.25 74 SER A O 1
ATOM 535 N N . THR A 1 75 ? 9.986 -15.487 -16.076 1.00 98.25 75 THR A N 1
ATOM 536 C CA . THR A 1 75 ? 11.073 -15.886 -16.979 1.00 98.25 75 THR A CA 1
ATOM 537 C C . THR A 1 75 ? 11.323 -14.906 -18.121 1.00 98.25 75 THR A C 1
ATOM 539 O O . THR A 1 75 ? 12.369 -15.021 -18.764 1.00 98.25 75 THR A O 1
ATOM 542 N N . SER A 1 76 ? 10.423 -13.944 -18.355 1.00 98.44 76 SER A N 1
ATOM 543 C CA . SER A 1 76 ? 10.532 -12.968 -19.444 1.00 98.44 76 SER A CA 1
ATOM 544 C C . SER A 1 76 ? 11.850 -12.182 -19.409 1.00 98.44 76 SER A C 1
ATOM 546 O O . SER A 1 76 ? 12.444 -11.930 -18.349 1.00 98.44 76 SER A O 1
ATOM 548 N N . LYS A 1 77 ? 12.326 -11.825 -20.605 1.00 97.94 77 LYS A N 1
ATOM 549 C CA . LYS A 1 77 ? 13.486 -10.953 -20.855 1.00 97.94 77 LYS A CA 1
ATOM 550 C C . LYS A 1 77 ? 13.126 -9.770 -21.752 1.00 97.94 77 LYS A C 1
ATOM 552 O O . LYS A 1 77 ? 14.024 -9.048 -22.184 1.00 97.94 77 LYS A O 1
ATOM 557 N N . ASP A 1 78 ? 11.839 -9.578 -22.015 1.00 98.56 78 ASP A N 1
ATOM 558 C CA . ASP A 1 78 ? 11.355 -8.484 -22.839 1.00 98.56 78 ASP A CA 1
ATOM 559 C C . ASP A 1 78 ? 11.519 -7.150 -22.110 1.00 98.56 78 ASP A C 1
ATOM 561 O O . ASP A 1 78 ? 11.444 -7.057 -20.881 1.00 98.56 78 ASP A O 1
ATOM 565 N N . ALA A 1 79 ? 11.711 -6.087 -22.887 1.00 98.19 79 ALA A N 1
ATOM 566 C CA . ALA A 1 79 ? 11.561 -4.741 -22.362 1.00 98.19 79 ALA A CA 1
ATOM 567 C C . ALA A 1 79 ? 10.072 -4.460 -22.114 1.00 98.19 79 ALA A C 1
ATOM 569 O O . ALA A 1 79 ? 9.240 -4.715 -22.980 1.00 98.19 79 ALA A O 1
ATOM 570 N N . VAL A 1 80 ? 9.749 -3.885 -20.957 1.00 98.44 80 VAL A N 1
ATOM 571 C CA . VAL A 1 80 ? 8.406 -3.368 -20.669 1.00 98.44 80 VAL A CA 1
ATOM 572 C C . VAL A 1 80 ? 8.344 -1.876 -20.956 1.00 98.44 80 VAL A C 1
ATOM 574 O O . VAL A 1 80 ? 9.332 -1.154 -20.787 1.00 98.44 80 VAL A O 1
ATOM 577 N N . ASN A 1 81 ? 7.181 -1.396 -21.378 1.00 98.50 81 ASN A N 1
ATOM 578 C CA . ASN A 1 81 ? 6.983 0.021 -21.656 1.00 98.50 81 ASN A CA 1
ATOM 579 C C . ASN A 1 81 ? 6.245 0.739 -20.505 1.00 98.50 81 ASN A C 1
ATOM 581 O O . ASN A 1 81 ? 5.865 0.158 -19.485 1.00 98.50 81 ASN A O 1
ATOM 585 N N . GLY A 1 82 ? 6.053 2.050 -20.666 1.00 98.62 82 GLY A N 1
ATOM 586 C CA . GLY A 1 82 ? 5.431 2.887 -19.642 1.00 98.62 82 GLY A CA 1
ATOM 587 C C . GLY A 1 82 ? 3.955 2.581 -19.360 1.00 98.62 82 GLY A C 1
ATOM 588 O O . GLY A 1 82 ? 3.522 2.827 -18.236 1.00 98.62 82 GLY A O 1
ATOM 589 N N . SER A 1 83 ? 3.184 2.051 -20.320 1.00 98.50 83 SER A N 1
ATOM 590 C CA . SER A 1 83 ? 1.767 1.717 -20.095 1.00 98.50 83 SER A CA 1
ATOM 591 C C . SER A 1 83 ? 1.644 0.543 -19.121 1.00 98.50 83 SER A C 1
ATOM 593 O O . SER A 1 83 ? 0.838 0.592 -18.196 1.00 98.50 83 SER A O 1
ATOM 595 N N . GLN A 1 84 ? 2.520 -0.456 -19.251 1.00 98.56 84 GLN A N 1
ATOM 596 C CA . GLN A 1 84 ? 2.556 -1.621 -18.372 1.00 98.56 84 GLN A CA 1
ATOM 597 C C . GLN A 1 84 ? 2.894 -1.223 -16.932 1.00 98.56 84 GLN A C 1
ATOM 599 O O . GLN A 1 84 ? 2.188 -1.602 -15.999 1.00 98.56 84 GLN A O 1
ATOM 604 N N . LEU A 1 85 ? 3.920 -0.383 -16.739 1.00 98.12 85 LEU A N 1
ATOM 605 C CA . LEU A 1 85 ? 4.265 0.132 -15.409 1.00 98.12 85 LEU A CA 1
ATOM 606 C C . LEU A 1 85 ? 3.156 1.025 -14.829 1.00 98.12 85 LEU A C 1
ATOM 608 O O . LEU A 1 85 ? 2.889 0.985 -13.626 1.00 98.12 85 LEU A O 1
ATOM 612 N N . HIS A 1 86 ? 2.504 1.831 -15.670 1.00 98.19 86 HIS A N 1
ATOM 613 C CA . HIS A 1 86 ? 1.369 2.648 -15.252 1.00 98.19 86 HIS A CA 1
ATOM 614 C C . HIS A 1 86 ? 0.211 1.779 -14.752 1.00 98.19 86 HIS A C 1
ATOM 616 O O . HIS A 1 86 ? -0.314 2.053 -13.676 1.00 98.19 86 HIS A O 1
ATOM 622 N N . ASN A 1 87 ? -0.131 0.704 -15.464 1.00 98.00 87 ASN A N 1
ATOM 623 C CA . ASN A 1 87 ? -1.191 -0.219 -15.058 1.00 98.00 87 ASN A CA 1
ATOM 624 C C . ASN A 1 87 ? -0.891 -0.855 -13.697 1.00 98.00 87 ASN A C 1
ATOM 626 O O . ASN A 1 87 ? -1.732 -0.779 -12.806 1.00 98.00 87 ASN A O 1
ATOM 630 N N . VAL A 1 88 ? 0.334 -1.352 -13.485 1.00 96.94 88 VAL A N 1
ATOM 631 C CA . VAL A 1 88 ? 0.758 -1.895 -12.180 1.00 96.94 88 VAL A CA 1
ATOM 632 C C . VAL A 1 88 ? 0.593 -0.861 -11.065 1.00 96.94 88 VAL A C 1
ATOM 634 O O . VAL A 1 88 ? 0.096 -1.179 -9.987 1.00 96.94 88 VAL A O 1
ATOM 637 N N . LYS A 1 89 ? 0.974 0.401 -11.307 1.00 96.38 89 LYS A N 1
ATOM 638 C CA . LYS A 1 89 ? 0.795 1.477 -10.323 1.00 96.38 89 LYS A CA 1
ATOM 639 C C . LYS A 1 89 ? -0.684 1.704 -9.993 1.00 96.38 89 LYS A C 1
ATOM 641 O O . LYS A 1 89 ? -1.012 1.896 -8.824 1.00 96.38 89 LYS A O 1
ATOM 646 N N . GLN A 1 90 ? -1.554 1.704 -11.001 1.00 95.94 90 GLN A N 1
ATOM 647 C CA . GLN A 1 90 ? -2.993 1.900 -10.817 1.00 95.94 90 GLN A CA 1
ATOM 648 C C . GLN A 1 90 ? -3.626 0.729 -10.056 1.00 95.94 90 GLN A C 1
ATOM 650 O O . GLN A 1 90 ? -4.402 0.963 -9.133 1.00 95.94 90 GLN A O 1
ATOM 655 N N . GLU A 1 91 ? -3.265 -0.509 -10.395 1.00 96.31 91 GLU A N 1
ATOM 656 C CA . GLU A 1 91 ? -3.720 -1.717 -9.698 1.00 96.31 91 GLU A CA 1
ATOM 657 C C . GLU A 1 91 ? -3.275 -1.709 -8.236 1.00 96.31 91 GLU A C 1
ATOM 659 O O . GLU A 1 91 ? -4.109 -1.816 -7.339 1.00 96.31 91 GLU A O 1
ATOM 664 N N . LEU A 1 92 ? -1.986 -1.469 -7.979 1.00 95.94 92 LEU A N 1
ATOM 665 C CA . LEU A 1 92 ? -1.440 -1.425 -6.624 1.00 95.94 92 LEU A CA 1
ATOM 666 C C . LEU A 1 92 ? -2.084 -0.325 -5.771 1.00 95.94 92 LEU A C 1
ATOM 668 O O . LEU A 1 92 ? -2.384 -0.547 -4.599 1.00 95.94 92 L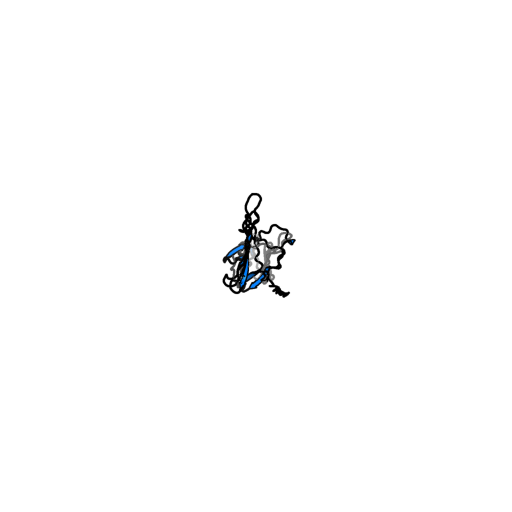EU A O 1
ATOM 672 N N . ALA A 1 93 ? -2.324 0.856 -6.348 1.00 95.31 93 ALA A N 1
ATOM 673 C CA . ALA A 1 93 ? -3.021 1.929 -5.645 1.00 95.31 93 ALA A CA 1
ATOM 674 C C . ALA A 1 93 ? -4.431 1.502 -5.206 1.00 95.31 93 ALA A C 1
ATOM 676 O O . ALA A 1 93 ? -4.877 1.894 -4.127 1.00 95.31 93 ALA A O 1
ATOM 677 N N . ARG A 1 94 ? -5.101 0.674 -6.015 1.00 95.56 94 ARG A N 1
ATOM 678 C CA . ARG A 1 94 ? -6.468 0.196 -5.789 1.00 95.56 94 ARG A CA 1
ATOM 679 C C . ARG A 1 94 ? -6.573 -1.042 -4.896 1.00 95.56 94 ARG A C 1
ATOM 681 O O . ARG A 1 94 ? -7.657 -1.322 -4.402 1.00 95.56 94 ARG A O 1
ATOM 688 N N . GLU A 1 95 ? -5.493 -1.799 -4.712 1.00 96.56 95 GLU A N 1
ATOM 689 C CA . GLU A 1 95 ? -5.466 -2.952 -3.795 1.00 96.56 95 GLU A CA 1
ATOM 690 C C . GLU A 1 95 ? -5.511 -2.515 -2.324 1.00 96.56 95 GLU A C 1
ATOM 692 O O . GLU A 1 95 ? -6.185 -3.150 -1.511 1.00 96.56 95 GLU A O 1
ATOM 697 N N . GLY A 1 96 ? -4.868 -1.388 -1.995 1.00 94.50 96 GLY A N 1
ATOM 698 C CA . GLY A 1 96 ? -5.081 -0.676 -0.735 1.00 94.50 96 GLY A CA 1
ATOM 699 C C . GLY A 1 96 ? -5.028 -1.546 0.531 1.00 94.50 96 GLY A C 1
ATOM 700 O O . GLY A 1 96 ? -4.238 -2.482 0.641 1.00 94.50 96 GLY A O 1
ATOM 701 N N . LEU A 1 97 ? -5.871 -1.215 1.515 1.00 95.81 97 LEU A N 1
ATOM 702 C CA . LEU A 1 97 ? -6.085 -2.004 2.730 1.00 95.81 97 LEU A CA 1
ATOM 703 C C . LEU A 1 97 ? -7.578 -2.244 2.977 1.00 95.81 97 LEU A C 1
ATOM 705 O O . LEU A 1 97 ? -8.414 -1.355 2.806 1.00 95.81 97 LEU A O 1
ATOM 709 N N . ASN A 1 98 ? -7.902 -3.450 3.446 1.00 94.69 98 ASN A N 1
ATOM 710 C CA . ASN A 1 98 ? -9.255 -3.858 3.812 1.00 94.69 98 ASN A CA 1
ATOM 711 C C . ASN A 1 98 ? -9.350 -4.085 5.328 1.00 94.69 98 ASN A C 1
ATOM 713 O O . ASN A 1 98 ? -8.615 -4.900 5.881 1.00 94.69 98 ASN A O 1
ATOM 717 N N . PHE A 1 99 ? -10.295 -3.418 5.989 1.00 94.81 99 PHE A N 1
ATOM 718 C CA . PHE A 1 99 ? -10.579 -3.566 7.417 1.00 94.81 99 PHE A CA 1
ATOM 719 C C . PHE A 1 99 ? -11.965 -4.167 7.602 1.00 94.81 99 PHE A C 1
ATOM 721 O O . PHE A 1 99 ? -12.944 -3.635 7.089 1.00 94.81 99 PHE A O 1
ATOM 728 N N . LYS A 1 100 ? -12.073 -5.266 8.347 1.00 93.31 100 LYS A N 1
ATOM 729 C CA . LYS A 1 100 ? -13.342 -5.969 8.554 1.00 93.31 100 LYS A CA 1
ATOM 730 C C . LYS A 1 100 ? -13.679 -6.023 10.036 1.00 93.31 100 LYS A C 1
ATOM 732 O O . LYS A 1 100 ? -12.909 -6.554 10.832 1.00 93.31 100 LYS A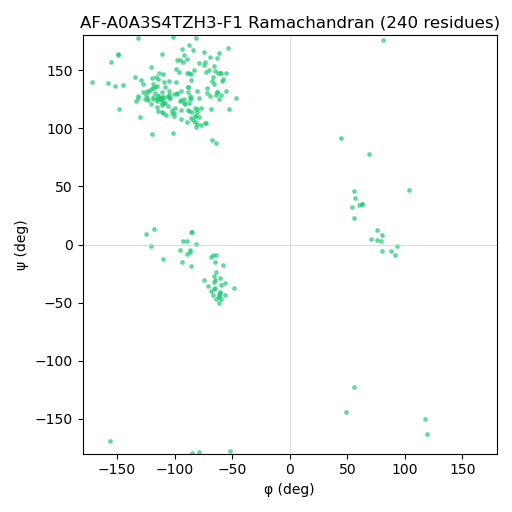 O 1
ATOM 737 N N . GLY A 1 101 ? -14.834 -5.469 10.394 1.00 91.44 101 GLY A N 1
ATOM 738 C CA . GLY A 1 101 ? -15.374 -5.547 11.750 1.00 91.44 101 GLY A CA 1
ATOM 739 C C . GLY A 1 101 ? -16.166 -6.834 11.998 1.00 91.44 101 GLY A C 1
ATOM 740 O O . GLY A 1 101 ? -16.348 -7.662 11.104 1.00 91.44 101 GLY A O 1
ATOM 741 N N . GLN A 1 102 ? -16.711 -6.971 13.210 1.00 91.00 102 GLN A N 1
ATOM 742 C CA . GLN A 1 102 ? -17.553 -8.116 13.594 1.00 91.00 102 GLN A CA 1
ATOM 743 C C . GLN A 1 102 ? -18.821 -8.247 12.728 1.00 91.00 102 GLN A C 1
ATOM 745 O O . GLN A 1 102 ? -19.296 -9.352 12.496 1.00 91.00 102 GLN A O 1
ATOM 750 N N . SER A 1 103 ? -19.348 -7.137 12.197 1.00 92.06 103 SER A N 1
ATOM 751 C CA . SER A 1 103 ? -20.500 -7.145 11.280 1.00 92.06 103 SER A CA 1
ATOM 752 C C . SER A 1 103 ? -20.207 -7.813 9.931 1.00 92.06 103 SER A C 1
ATOM 754 O O . SER A 1 103 ? -21.112 -8.001 9.124 1.00 92.06 103 SER A O 1
ATOM 756 N N . GLY A 1 104 ? -18.943 -8.145 9.658 1.00 90.31 1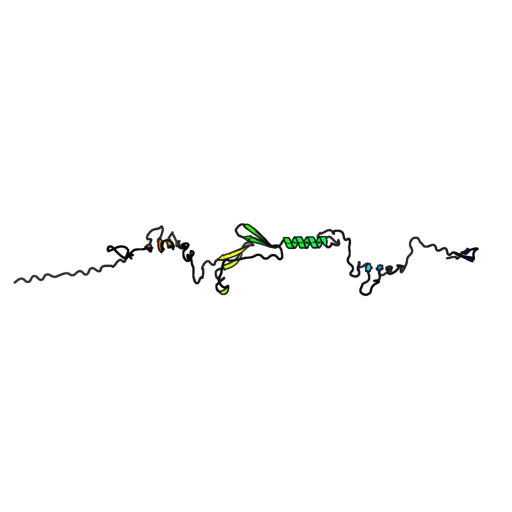04 GLY A N 1
ATOM 757 C CA . GLY A 1 104 ? -18.520 -8.828 8.447 1.00 90.31 104 GLY A CA 1
ATOM 758 C C . GLY A 1 104 ? -18.383 -7.924 7.215 1.00 90.31 104 GLY A C 1
ATOM 759 O O . GLY A 1 104 ? -17.904 -8.391 6.180 1.00 90.31 104 GLY A O 1
ATOM 760 N N . GLN A 1 105 ? -18.755 -6.649 7.326 1.00 93.88 105 GLN A N 1
ATOM 761 C CA . GLN A 1 105 ? -18.582 -5.671 6.259 1.00 93.88 105 GLN A CA 1
ATOM 762 C C . GLN A 1 105 ? -17.144 -5.159 6.235 1.00 93.88 105 GLN A C 1
ATOM 764 O O . GLN A 1 105 ? -16.582 -4.806 7.276 1.00 93.88 105 GLN A O 1
ATOM 769 N N . SER A 1 106 ? -16.558 -5.140 5.041 1.00 94.75 106 SER A N 1
ATOM 770 C CA . SER A 1 106 ? -15.224 -4.593 4.820 1.00 94.75 106 SER A CA 1
ATOM 771 C C . SER A 1 106 ? -15.310 -3.101 4.527 1.00 94.75 106 SER A C 1
ATOM 773 O O . SER A 1 106 ? -16.122 -2.660 3.717 1.00 94.75 106 SER A O 1
ATOM 775 N N . ILE A 1 107 ? -14.425 -2.335 5.150 1.00 95.94 107 ILE A N 1
ATOM 776 C CA . ILE A 1 107 ? -14.087 -0.977 4.751 1.00 95.94 107 ILE A CA 1
ATOM 777 C C . ILE A 1 107 ? -12.787 -1.073 3.964 1.00 95.94 107 ILE A C 1
ATOM 779 O O . ILE A 1 107 ? -11.763 -1.501 4.496 1.00 95.94 107 ILE A O 1
ATOM 783 N N . HIS A 1 108 ? -12.846 -0.687 2.698 1.00 96.31 108 HIS A N 1
ATOM 784 C CA . HIS A 1 108 ? -11.685 -0.621 1.827 1.00 96.31 108 HIS A CA 1
ATOM 785 C C . HIS A 1 108 ? -11.173 0.818 1.742 1.00 96.31 108 HIS A C 1
ATOM 787 O O . HIS A 1 108 ? -11.978 1.752 1.654 1.00 96.31 108 HIS A O 1
ATOM 793 N N . LYS A 1 109 ? -9.851 0.987 1.754 1.00 97.38 109 LYS A N 1
ATOM 794 C CA . LYS A 1 109 ? -9.173 2.252 1.463 1.00 97.38 109 LYS A CA 1
ATOM 795 C C . LYS A 1 109 ? -8.054 2.023 0.465 1.00 97.38 109 LYS A C 1
ATOM 797 O O . LYS A 1 109 ? -7.184 1.193 0.721 1.00 97.38 109 LYS A O 1
ATOM 802 N N . ASN A 1 110 ? -8.069 2.780 -0.628 1.00 96.56 110 ASN A N 1
ATOM 803 C CA . ASN A 1 110 ? -6.972 2.795 -1.594 1.00 96.56 110 ASN A CA 1
ATOM 804 C C . ASN A 1 110 ? -5.687 3.322 -0.926 1.00 96.56 110 ASN A C 1
ATOM 806 O O . ASN A 1 110 ? -5.740 4.025 0.089 1.00 96.56 110 ASN A O 1
ATOM 810 N N . LEU A 1 111 ? -4.517 3.038 -1.505 1.00 96.69 111 LEU A N 1
ATOM 811 C CA . LEU A 1 111 ? -3.267 3.638 -1.031 1.00 96.69 111 LEU A CA 1
ATOM 812 C C . LEU A 1 111 ? -3.341 5.168 -1.133 1.00 96.69 111 LEU A C 1
ATOM 814 O O . LEU A 1 111 ? -3.647 5.722 -2.187 1.00 96.69 111 LEU A O 1
ATOM 818 N N . GLY A 1 112 ? -3.028 5.847 -0.030 1.00 94.00 112 GLY A N 1
ATOM 819 C CA . GLY A 1 112 ? -3.103 7.306 0.082 1.00 94.00 112 GLY A CA 1
ATOM 820 C C . GLY A 1 112 ? -4.442 7.835 0.601 1.00 94.00 112 GLY A C 1
ATOM 821 O O . GLY A 1 112 ? -4.524 9.017 0.926 1.00 94.00 112 GLY A O 1
ATOM 822 N N . GLU A 1 113 ? -5.468 6.991 0.737 1.00 97.12 113 GLU A N 1
ATOM 823 C CA . GLU A 1 113 ? -6.695 7.363 1.444 1.00 97.12 113 GLU A CA 1
ATOM 824 C C . GLU A 1 113 ? -6.551 7.173 2.960 1.00 97.12 113 GLU A C 1
ATOM 826 O O . GLU A 1 113 ? -5.860 6.273 3.440 1.00 97.12 113 GLU A O 1
ATOM 831 N N . THR A 1 114 ? -7.269 7.994 3.728 1.00 96.00 114 THR A N 1
ATOM 832 C CA . THR A 1 114 ? -7.311 7.901 5.193 1.00 96.00 114 THR A CA 1
ATOM 833 C C . THR A 1 114 ? -8.508 7.064 5.651 1.00 96.00 114 THR A C 1
ATOM 835 O O . THR A 1 114 ? -9.644 7.288 5.220 1.00 96.00 114 THR A O 1
ATOM 838 N N . LEU A 1 115 ? -8.271 6.110 6.558 1.00 95.81 115 LEU A N 1
ATOM 839 C CA . LEU A 1 115 ? -9.321 5.466 7.351 1.00 95.81 115 LEU A CA 1
ATOM 840 C C . LEU A 1 115 ? -9.507 6.227 8.666 1.00 95.81 115 LEU A C 1
ATOM 842 O O . LEU A 1 115 ? -8.577 6.321 9.462 1.00 95.81 115 LEU A O 1
ATOM 846 N N . GLU A 1 116 ? -10.719 6.710 8.922 1.00 95.31 116 GLU A N 1
ATOM 847 C CA . GLU A 1 116 ? -11.076 7.292 10.215 1.00 95.31 116 GLU A CA 1
ATOM 848 C C . GLU A 1 116 ? -11.553 6.207 11.190 1.00 95.31 116 GLU A C 1
ATOM 850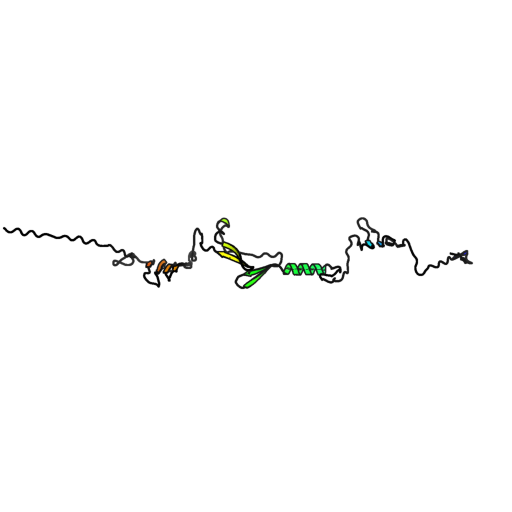 O O . GLU A 1 116 ? -12.456 5.427 10.884 1.00 95.31 116 GLU A O 1
ATOM 855 N N . ILE A 1 117 ? -10.959 6.177 12.384 1.00 93.69 117 ILE A N 1
ATOM 856 C CA . ILE A 1 117 ? -11.369 5.325 13.506 1.00 93.69 117 ILE A CA 1
ATOM 857 C C . ILE A 1 117 ? -11.730 6.267 14.653 1.00 93.69 117 ILE A C 1
ATOM 859 O O . ILE A 1 117 ? -10.855 6.742 15.371 1.00 93.69 117 ILE A O 1
ATOM 863 N N . VAL A 1 118 ? -13.017 6.591 14.782 1.00 91.62 118 VAL A N 1
ATOM 864 C CA . VAL A 1 118 ? -13.479 7.678 15.658 1.00 91.62 118 VAL A CA 1
ATOM 865 C C . VAL A 1 118 ? -14.379 7.181 16.787 1.00 91.62 118 VAL A C 1
ATOM 867 O O . VAL A 1 118 ? -15.306 6.397 16.578 1.00 91.62 118 VAL A O 1
ATOM 870 N N . GLY A 1 119 ? -14.122 7.681 17.997 1.00 90.31 119 GLY A N 1
ATOM 871 C CA . GLY A 1 119 ? -15.070 7.679 19.113 1.00 90.31 119 GLY A CA 1
ATOM 872 C C . GLY A 1 119 ? -15.820 9.014 19.184 1.00 90.31 119 GLY A C 1
ATOM 873 O O . GLY A 1 119 ? -15.344 10.022 18.676 1.00 90.31 119 GLY A O 1
ATOM 874 N N . LYS A 1 120 ? -16.993 9.058 19.830 1.00 89.88 120 LYS A N 1
ATOM 875 C CA . LYS A 1 120 ? -17.815 10.288 19.945 1.00 89.88 120 LYS A CA 1
ATOM 876 C C . LYS A 1 120 ? -17.441 11.198 21.130 1.00 89.88 120 LYS A C 1
ATOM 878 O O . LYS A 1 120 ? -18.200 12.108 21.462 1.00 89.88 120 LYS A O 1
ATOM 883 N N . GLY A 1 121 ? -16.314 10.940 21.795 1.00 91.06 121 GLY A N 1
ATOM 884 C CA . GLY A 1 121 ? -15.842 11.731 22.934 1.00 91.06 121 GLY A CA 1
ATOM 885 C C . GLY A 1 121 ? -15.656 13.213 22.582 1.00 91.06 121 GLY A C 1
ATOM 886 O O . GLY A 1 121 ? -15.274 13.524 21.463 1.00 91.06 121 GLY A O 1
ATOM 887 N N . GLN A 1 122 ? -15.977 14.119 23.511 1.00 90.81 122 GLN A N 1
ATOM 888 C CA . GLN A 1 122 ? -15.908 15.581 23.310 1.00 90.81 122 GLN A CA 1
ATOM 889 C C . GLN A 1 122 ? -14.956 16.287 24.295 1.00 90.81 122 GLN A C 1
ATOM 891 O O . GLN A 1 122 ? -14.844 17.509 24.278 1.00 90.81 122 GLN A O 1
ATOM 896 N N . LYS A 1 123 ? -14.331 15.537 25.208 1.00 93.00 123 LYS A N 1
ATOM 897 C CA . LYS A 1 123 ? -13.404 16.065 26.219 1.00 93.00 123 LYS A CA 1
ATOM 898 C C . LYS A 1 123 ? -11.979 16.126 25.667 1.00 93.00 123 LYS A C 1
ATOM 900 O O . LYS A 1 123 ? -11.726 15.612 24.582 1.00 93.00 123 LYS A O 1
ATOM 905 N N . ALA A 1 124 ? -11.056 16.736 26.409 1.00 94.94 124 ALA A N 1
ATOM 906 C CA . ALA A 1 124 ? -9.643 16.715 26.035 1.00 94.94 124 ALA A CA 1
ATOM 907 C C . ALA A 1 124 ? -9.073 15.286 26.099 1.00 94.94 124 ALA A C 1
ATOM 909 O O . ALA A 1 124 ? -9.488 14.495 26.946 1.00 94.94 124 ALA A O 1
ATOM 910 N N . ASP A 1 125 ? -8.084 14.973 25.257 1.00 93.50 125 ASP A N 1
ATOM 911 C CA . ASP A 1 125 ? -7.470 13.636 25.184 1.00 93.50 125 ASP A CA 1
ATOM 912 C C . ASP A 1 125 ? -6.917 13.155 26.537 1.00 93.50 125 ASP A C 1
ATOM 914 O O . ASP A 1 125 ? -7.005 11.975 26.864 1.00 93.50 125 ASP A O 1
ATOM 918 N N . THR A 1 126 ? -6.423 14.075 27.373 1.00 94.44 126 THR A N 1
ATOM 919 C CA . THR A 1 126 ? -5.917 13.791 28.728 1.00 94.44 126 THR A CA 1
ATOM 920 C C . THR A 1 126 ? -6.997 13.374 29.730 1.00 94.44 126 THR A C 1
ATOM 922 O O . THR A 1 126 ? -6.670 12.933 30.829 1.00 94.44 126 THR A O 1
ATOM 925 N N . GLU A 1 127 ? -8.278 13.512 29.380 1.00 93.56 127 GLU A N 1
ATOM 926 C CA . GLU A 1 127 ? -9.411 13.032 30.177 1.00 93.56 127 GLU A CA 1
ATOM 927 C C . GLU A 1 127 ? -9.867 11.618 29.778 1.00 93.56 127 GLU A C 1
ATOM 929 O O . GLU A 1 127 ? -10.850 11.115 30.333 1.00 93.56 127 GLU A O 1
ATOM 934 N N . TYR A 1 128 ? -9.178 10.974 28.830 1.00 92.25 128 TYR A N 1
ATOM 935 C CA . TYR A 1 128 ? -9.414 9.589 28.438 1.00 92.25 128 TYR A CA 1
ATOM 936 C C . TYR A 1 128 ? -8.268 8.691 28.899 1.00 92.25 128 TYR A C 1
ATOM 938 O O . TYR A 1 128 ? -7.097 9.050 28.819 1.00 92.25 128 TYR A O 1
ATOM 946 N N . ASP A 1 129 ? -8.623 7.495 29.365 1.00 90.38 129 ASP A N 1
ATOM 947 C CA . ASP A 1 129 ? -7.671 6.489 29.818 1.00 90.38 129 ASP A CA 1
ATOM 948 C C . ASP A 1 129 ? -7.832 5.208 28.988 1.00 90.38 129 ASP A C 1
ATOM 950 O O . ASP A 1 129 ? -8.948 4.734 28.750 1.00 90.38 129 ASP A O 1
ATOM 954 N N . ALA A 1 130 ? -6.708 4.649 28.545 1.00 93.75 130 ALA A N 1
ATOM 955 C CA . ALA A 1 130 ? -6.646 3.389 27.817 1.00 93.75 130 ALA A CA 1
ATOM 956 C C . ALA A 1 130 ? -6.564 2.157 28.742 1.00 93.75 130 ALA A C 1
ATOM 958 O O . ALA A 1 130 ? -6.625 1.041 28.237 1.00 93.75 130 ALA A O 1
ATOM 959 N N . VAL A 1 131 ? -6.464 2.324 30.071 1.00 94.62 131 VAL A N 1
ATOM 960 C CA . VAL A 1 131 ? -6.273 1.249 31.073 1.00 94.62 131 VAL A CA 1
ATOM 961 C C . VAL A 1 131 ? -7.237 0.077 30.897 1.00 94.62 131 VAL A C 1
ATOM 963 O O . VAL A 1 131 ? -6.847 -1.076 31.071 1.00 94.62 131 VAL A O 1
ATOM 966 N N . ASN A 1 132 ? -8.491 0.346 30.528 1.00 96.31 132 ASN A N 1
ATOM 967 C CA . ASN A 1 132 ? -9.496 -0.705 30.387 1.00 96.31 132 ASN A CA 1
ATOM 968 C C . ASN A 1 132 ? -9.508 -1.371 29.009 1.00 96.31 132 ASN A C 1
ATOM 970 O O . ASN A 1 132 ? -10.266 -2.316 28.838 1.00 96.31 132 ASN A O 1
ATOM 974 N N . ILE A 1 133 ? -8.740 -0.901 28.024 1.00 97.25 133 ILE A N 1
ATOM 975 C CA . ILE A 1 133 ? -8.748 -1.436 26.659 1.00 97.25 133 ILE A CA 1
ATOM 976 C C . ILE A 1 133 ? -7.432 -2.156 26.387 1.00 97.25 133 ILE A C 1
ATOM 978 O O . ILE A 1 133 ? -6.352 -1.585 26.507 1.00 97.25 133 ILE A O 1
ATOM 982 N N . LYS A 1 134 ? -7.521 -3.411 25.945 1.00 97.12 134 LYS A N 1
ATOM 983 C CA . LYS A 1 134 ? -6.373 -4.178 25.462 1.00 97.12 134 LYS A CA 1
ATOM 984 C C . LYS A 1 134 ? -6.577 -4.576 24.011 1.00 97.12 134 LYS A C 1
ATOM 986 O O . LYS A 1 134 ? -7.628 -5.101 23.649 1.00 97.12 134 LYS A O 1
ATOM 991 N N . THR A 1 135 ? -5.535 -4.395 23.208 1.00 97.19 135 THR A N 1
ATOM 992 C CA . THR A 1 135 ? -5.450 -4.954 21.858 1.00 97.19 135 THR A CA 1
ATOM 993 C C . THR A 1 135 ? -4.493 -6.136 21.837 1.00 97.19 135 THR A C 1
ATOM 995 O O . THR A 1 135 ? -3.384 -6.035 22.364 1.00 97.19 135 THR A O 1
ATOM 998 N N . TYR A 1 136 ? -4.898 -7.253 21.243 1.00 97.88 136 TYR A N 1
ATOM 999 C CA . TYR A 1 136 ? -4.036 -8.424 21.073 1.00 97.88 136 TYR A CA 1
ATOM 1000 C C . TYR A 1 136 ? -4.397 -9.187 19.799 1.00 97.88 136 TYR A C 1
ATOM 1002 O O . TYR A 1 136 ? -5.456 -8.963 19.216 1.00 97.88 136 TYR A O 1
ATOM 1010 N N . GLU A 1 137 ? -3.494 -10.049 19.343 1.00 97.69 137 GLU A N 1
ATOM 1011 C CA . GLU A 1 137 ? -3.749 -10.932 18.209 1.00 97.69 137 GLU A CA 1
ATOM 1012 C C . GLU A 1 137 ? -4.386 -12.236 18.694 1.00 97.69 137 GLU A C 1
ATOM 1014 O O . GLU A 1 137 ? -3.961 -12.810 19.697 1.00 97.69 137 GLU A O 1
ATOM 1019 N N . GLU A 1 138 ? -5.421 -12.679 17.989 1.00 97.69 138 GLU A N 1
ATOM 1020 C CA . GLU A 1 138 ? -6.026 -13.993 18.177 1.00 97.69 138 GLU A CA 1
ATOM 1021 C C . GLU A 1 138 ? -6.579 -14.512 16.842 1.00 97.69 138 GLU A C 1
ATOM 1023 O O . GLU A 1 138 ? -7.511 -13.941 16.269 1.00 97.69 138 GLU A O 1
ATOM 1028 N N . ASN A 1 139 ? -6.025 -15.625 16.351 1.00 96.12 139 ASN A N 1
ATOM 1029 C CA . ASN A 1 139 ? -6.441 -16.308 15.119 1.00 96.12 139 ASN A CA 1
ATOM 1030 C C . ASN A 1 139 ? -6.436 -15.410 13.860 1.00 96.12 139 ASN A C 1
ATOM 1032 O O . ASN A 1 139 ? -7.392 -15.401 13.079 1.00 96.12 139 ASN A O 1
ATOM 1036 N N . GLY A 1 140 ? -5.371 -14.633 13.670 1.00 94.62 140 GLY A N 1
ATOM 1037 C CA . GLY A 1 140 ? -5.176 -13.706 12.556 1.00 94.62 140 GLY A CA 1
ATOM 1038 C C . GLY A 1 140 ? -5.995 -12.417 12.658 1.00 94.62 140 GLY A C 1
ATOM 1039 O O . GLY A 1 140 ? -6.119 -11.697 11.667 1.00 94.62 140 GLY A O 1
ATOM 1040 N N . LYS A 1 141 ? -6.589 -12.122 13.822 1.00 94.94 141 LYS A N 1
ATOM 1041 C CA . LYS A 1 141 ? -7.412 -10.926 14.055 1.00 94.94 141 LYS A CA 1
ATOM 1042 C C . LYS A 1 141 ? -6.813 -10.065 15.155 1.00 94.94 141 LYS A C 1
ATOM 1044 O O . LYS A 1 141 ? -6.342 -10.583 16.161 1.00 94.94 141 LYS A O 1
ATOM 1049 N N . VAL A 1 142 ? -6.921 -8.748 15.002 1.00 96.12 142 VAL A N 1
ATOM 1050 C CA . VAL A 1 142 ? -6.706 -7.809 16.108 1.00 96.12 142 VAL A CA 1
ATOM 1051 C C . VAL A 1 142 ? -7.988 -7.753 16.932 1.00 96.12 142 VAL A C 1
ATOM 1053 O O . VAL A 1 142 ? -9.014 -7.252 16.470 1.00 96.12 142 VAL A O 1
ATOM 1056 N N . VAL A 1 143 ? -7.942 -8.289 18.146 1.00 96.00 143 VAL A N 1
ATOM 1057 C CA . VAL A 1 143 ? -9.033 -8.216 19.116 1.00 96.00 143 VAL A CA 1
ATOM 1058 C C . VAL A 1 143 ? -8.883 -6.942 19.932 1.00 96.00 143 VAL A C 1
ATOM 1060 O O . VAL A 1 143 ? -7.807 -6.664 20.454 1.00 96.00 143 VAL A O 1
ATOM 1063 N N . VAL A 1 144 ? -9.974 -6.190 20.065 1.00 96.12 144 VAL A N 1
ATOM 1064 C CA . VAL A 1 144 ? -10.096 -5.057 20.989 1.00 96.12 144 VAL A CA 1
ATOM 1065 C C . VAL A 1 144 ? -11.005 -5.503 22.128 1.00 96.12 144 VAL A C 1
ATOM 1067 O O . VAL A 1 144 ? -12.192 -5.744 21.913 1.00 96.12 144 VAL A O 1
ATOM 1070 N N . ALA A 1 145 ? -10.445 -5.656 23.323 1.00 96.75 145 ALA A N 1
ATOM 1071 C CA . ALA A 1 145 ? -11.152 -6.172 24.488 1.00 96.75 145 ALA A CA 1
ATOM 1072 C C . ALA A 1 145 ? -11.164 -5.163 25.635 1.00 96.75 145 ALA A C 1
ATOM 1074 O O . ALA A 1 145 ? -10.245 -4.355 25.780 1.00 96.75 145 ALA A O 1
ATOM 1075 N N . LEU A 1 146 ? -12.196 -5.263 26.472 1.00 97.31 146 LEU A N 1
ATOM 1076 C CA . LEU A 1 146 ? -12.253 -4.585 27.760 1.00 97.31 146 LEU A CA 1
ATOM 1077 C C . LEU A 1 146 ? -11.610 -5.452 28.851 1.00 97.31 146 LEU A C 1
ATOM 1079 O O . LEU A 1 146 ? -11.696 -6.683 28.813 1.00 97.31 146 LEU A O 1
ATOM 1083 N N . ALA A 1 147 ? -10.994 -4.813 29.840 1.00 97.06 147 ALA A N 1
ATOM 1084 C CA . ALA A 1 147 ? -10.570 -5.464 31.069 1.00 97.06 147 ALA A CA 1
ATOM 1085 C C . ALA A 1 147 ? -11.779 -6.077 31.800 1.00 97.06 147 ALA A C 1
ATOM 1087 O O . ALA A 1 147 ? -12.889 -5.547 31.744 1.00 97.06 147 ALA A O 1
ATOM 1088 N N . LYS A 1 148 ? -11.558 -7.201 32.498 1.00 95.25 148 LYS A N 1
ATOM 1089 C CA . LYS A 1 148 ? -12.599 -7.838 33.327 1.00 95.25 148 LYS A CA 1
ATOM 1090 C C . LYS A 1 148 ? -12.995 -6.953 34.509 1.00 95.25 148 LYS A C 1
ATOM 1092 O O . LYS A 1 148 ? -14.174 -6.872 34.834 1.00 95.25 148 LYS A O 1
ATOM 1097 N N . ASP A 1 149 ? -12.007 -6.279 35.087 1.00 93.81 149 ASP A N 1
ATOM 1098 C CA . ASP A 1 149 ? -12.188 -5.286 36.136 1.00 93.81 149 ASP A CA 1
ATOM 1099 C C . ASP A 1 149 ? -12.065 -3.896 35.508 1.00 93.81 149 ASP A C 1
ATOM 1101 O O . ASP A 1 149 ? -11.012 -3.540 34.975 1.00 93.81 149 ASP A O 1
ATOM 1105 N N . LEU A 1 150 ? -13.150 -3.119 35.538 1.00 95.38 150 LEU A N 1
ATOM 1106 C CA . LEU A 1 150 ? -13.158 -1.758 35.007 1.00 95.38 150 LEU A CA 1
ATOM 1107 C C . LEU A 1 150 ? -12.683 -0.770 36.071 1.00 95.38 150 LEU A C 1
ATOM 1109 O O . LEU A 1 150 ? -13.265 -0.673 37.150 1.00 95.38 150 LEU A O 1
ATOM 1113 N N . THR A 1 151 ? -11.672 0.019 35.727 1.00 93.06 151 THR A N 1
ATOM 1114 C CA . THR A 1 151 ? -11.207 1.147 36.537 1.00 93.06 151 THR A CA 1
ATOM 1115 C C . THR A 1 151 ? -11.730 2.441 35.929 1.00 93.06 151 THR A C 1
ATOM 1117 O O . THR A 1 151 ? -11.355 2.806 34.817 1.00 93.06 151 THR A O 1
ATOM 1120 N N . ALA A 1 152 ? -12.621 3.140 36.630 1.00 92.69 152 ALA A N 1
ATOM 1121 C CA . ALA A 1 152 ? -13.168 4.418 36.182 1.00 92.69 152 ALA A CA 1
ATOM 1122 C C . ALA A 1 152 ? -13.402 5.348 37.376 1.00 92.69 152 ALA A C 1
ATOM 1124 O O . ALA A 1 152 ? -13.959 4.931 38.388 1.00 92.69 152 ALA A O 1
ATOM 1125 N N . ASN A 1 153 ? -13.049 6.628 37.231 1.00 90.00 153 ASN A N 1
ATOM 1126 C CA . ASN A 1 153 ? -13.304 7.640 38.266 1.00 90.00 153 ASN A CA 1
ATOM 1127 C C . ASN A 1 153 ? -14.805 7.899 38.471 1.00 90.00 153 ASN A C 1
ATOM 1129 O O . ASN A 1 153 ? -15.244 8.229 39.570 1.00 90.00 153 ASN A O 1
ATOM 1133 N N . LYS A 1 154 ? -15.600 7.781 37.400 1.00 89.25 154 LYS A N 1
ATOM 1134 C CA . LYS A 1 154 ? -17.054 7.953 37.427 1.00 89.25 154 LYS A CA 1
ATOM 1135 C C . LYS A 1 154 ? -17.707 7.121 36.330 1.00 89.25 154 LYS A C 1
ATOM 1137 O O . LYS A 1 154 ? -17.281 7.174 35.180 1.00 89.25 154 LYS A O 1
ATOM 1142 N N . VAL A 1 155 ? -18.799 6.445 36.677 1.00 89.62 155 VAL A N 1
ATOM 1143 C CA . VAL A 1 155 ? -19.706 5.798 35.723 1.00 89.62 155 VAL A CA 1
ATOM 1144 C C . VAL A 1 155 ? -21.022 6.565 35.728 1.00 89.62 155 VAL A C 1
ATOM 1146 O O . VAL A 1 155 ? -21.613 6.795 36.779 1.00 89.62 155 VAL A O 1
ATOM 1149 N N . THR A 1 156 ? -21.457 7.011 34.553 1.00 85.56 156 THR A N 1
ATOM 1150 C CA . THR A 1 156 ? -22.779 7.619 34.357 1.00 85.56 156 THR A CA 1
ATOM 1151 C C . THR A 1 156 ? -23.563 6.699 33.436 1.00 85.56 156 THR A C 1
ATOM 1153 O O . THR A 1 156 ? -23.074 6.368 32.359 1.00 85.56 156 THR A O 1
ATOM 1156 N N . VAL A 1 157 ? -24.746 6.271 33.871 1.00 87.50 157 VAL A N 1
ATOM 1157 C CA . VAL A 1 157 ? -25.682 5.483 33.063 1.00 87.50 157 VAL A CA 1
ATOM 1158 C C . VAL A 1 157 ? -26.937 6.308 32.808 1.00 87.50 157 VAL A C 1
ATOM 1160 O O . VAL A 1 157 ? -27.390 7.030 33.696 1.00 87.50 157 VAL A O 1
ATOM 1163 N N . GLY A 1 158 ? -27.498 6.190 31.608 1.00 85.00 158 GLY A N 1
ATOM 1164 C CA . GLY A 1 158 ? -28.578 7.065 31.156 1.00 85.00 158 GLY A CA 1
ATOM 1165 C C . GLY A 1 158 ? -28.075 8.415 30.642 1.00 85.00 158 GLY A C 1
ATOM 1166 O O . GLY A 1 158 ? -26.881 8.724 30.683 1.00 85.00 158 GLY A O 1
ATOM 1167 N N . GLU A 1 159 ? -29.005 9.218 30.140 1.00 82.75 159 GLU A N 1
ATOM 1168 C CA . GLU A 1 159 ? -28.732 10.541 29.584 1.00 82.75 159 GLU A CA 1
ATOM 1169 C C . GLU A 1 159 ? -29.394 11.608 30.448 1.00 82.75 159 GLU A C 1
ATOM 1171 O O . GLU A 1 159 ? -30.593 11.555 30.719 1.00 82.75 159 GLU A O 1
ATOM 1176 N N . LYS A 1 160 ? -28.621 12.608 30.879 1.00 78.44 160 LYS A N 1
ATOM 1177 C CA . LYS A 1 160 ? -29.182 13.751 31.599 1.00 78.44 160 LYS A CA 1
ATOM 1178 C C . LYS A 1 160 ? -30.035 14.582 30.636 1.00 78.44 160 LYS A C 1
ATOM 1180 O O . LYS A 1 160 ? -29.538 15.015 29.600 1.00 78.44 160 LYS A O 1
ATOM 1185 N N . GLY A 1 161 ? -31.276 14.865 31.025 1.00 73.25 161 GLY A N 1
ATOM 1186 C CA . GLY A 1 161 ? -32.140 15.800 30.307 1.00 73.25 161 GLY A CA 1
ATOM 1187 C C . GLY A 1 161 ? -31.526 17.200 30.220 1.00 73.25 161 GLY A C 1
ATOM 1188 O O . GLY A 1 161 ? -30.894 17.683 31.165 1.00 73.25 161 GLY A O 1
ATOM 1189 N N . ALA A 1 162 ? -31.695 17.855 29.075 1.00 74.25 162 ALA A N 1
ATOM 1190 C CA . ALA A 1 162 ? -31.375 19.272 28.918 1.00 74.25 162 ALA A CA 1
ATOM 1191 C C . ALA A 1 162 ? -32.551 20.139 29.409 1.00 74.25 162 ALA A C 1
ATOM 1193 O O . ALA A 1 162 ? -33.653 19.639 29.615 1.00 74.25 162 ALA A O 1
ATOM 1194 N N . ASN A 1 163 ? -32.353 21.451 29.580 1.00 67.56 163 ASN A N 1
ATOM 1195 C CA . ASN A 1 163 ? -33.426 22.352 30.024 1.00 67.56 163 ASN A CA 1
ATOM 1196 C C . ASN A 1 163 ? -34.682 22.206 29.138 1.00 67.56 163 ASN A C 1
ATOM 1198 O O . ASN A 1 163 ? -34.635 22.491 27.942 1.00 67.56 163 ASN A O 1
ATOM 1202 N N . GLY A 1 164 ? -35.791 21.759 29.736 1.00 62.12 164 GLY A N 1
ATOM 1203 C CA . GLY A 1 164 ? -37.075 21.555 29.055 1.00 62.12 164 GLY A CA 1
ATOM 1204 C C . GLY A 1 164 ? -37.213 20.251 28.255 1.00 62.12 164 GLY A C 1
ATOM 1205 O O . GLY A 1 164 ? -38.198 20.107 27.537 1.00 62.12 164 GLY A O 1
ATOM 1206 N N . LYS A 1 165 ? -36.257 19.314 28.349 1.00 63.91 165 LYS A N 1
ATOM 1207 C CA . LYS A 1 165 ? -36.355 17.963 27.772 1.00 63.91 165 LYS A CA 1
ATOM 1208 C C . LYS A 1 165 ? -35.965 16.919 28.809 1.00 63.91 165 LYS A C 1
ATOM 1210 O O . LYS A 1 165 ? -34.876 16.998 29.377 1.00 63.91 165 LYS A O 1
ATOM 1215 N N . ASP A 1 166 ? -36.823 15.928 28.999 1.00 75.69 166 ASP A N 1
ATOM 1216 C CA . ASP A 1 166 ? -36.538 14.816 29.899 1.00 75.69 166 ASP A CA 1
ATOM 1217 C C . ASP A 1 166 ? -35.307 14.028 29.426 1.00 75.69 166 ASP A C 1
ATOM 1219 O O . ASP A 1 166 ? -35.000 13.959 28.232 1.00 75.69 166 ASP A O 1
ATOM 1223 N N . GLY A 1 167 ? -34.568 13.480 30.390 1.00 77.50 167 GLY A N 1
ATOM 1224 C CA . GLY A 1 167 ? -33.456 12.572 30.129 1.00 77.50 167 GLY A CA 1
ATOM 1225 C C . GLY A 1 167 ? -33.921 11.152 29.809 1.00 77.50 167 GLY A C 1
ATOM 1226 O O . GLY A 1 167 ? -35.114 10.858 29.803 1.00 77.50 167 GLY A O 1
ATOM 1227 N N . ALA A 1 168 ? -32.961 10.257 29.591 1.00 81.75 168 ALA A N 1
ATOM 1228 C CA . ALA A 1 168 ? -33.210 8.822 29.502 1.00 81.75 168 ALA A CA 1
ATOM 1229 C C . ALA A 1 168 ? -32.716 8.134 30.779 1.00 81.75 168 ALA A C 1
ATOM 1231 O O . ALA A 1 168 ? -31.555 8.295 31.164 1.00 81.75 168 ALA A O 1
ATOM 1232 N N . ASP A 1 169 ? -33.582 7.348 31.414 1.00 78.81 169 ASP A N 1
ATOM 1233 C CA . ASP A 1 169 ? -33.248 6.638 32.647 1.00 78.81 169 ASP A CA 1
ATOM 1234 C C . ASP A 1 169 ? -32.121 5.622 32.424 1.00 78.81 169 ASP A C 1
ATOM 1236 O O . ASP A 1 169 ? -32.154 4.802 31.505 1.00 78.81 169 ASP A O 1
ATOM 1240 N N . GLY A 1 170 ? -31.119 5.655 33.301 1.00 81.50 170 GLY A N 1
ATOM 1241 C CA . GLY A 1 170 ? -30.084 4.631 33.382 1.00 81.50 170 GLY A CA 1
ATOM 1242 C C . GLY A 1 170 ? -30.442 3.537 34.385 1.00 81.50 170 GLY A C 1
ATOM 1243 O O . GLY A 1 170 ? -31.189 3.765 35.337 1.00 81.50 170 GLY A O 1
ATOM 1244 N N . SER A 1 171 ? -29.853 2.355 34.218 1.00 83.12 171 SER A N 1
ATOM 1245 C CA . SER A 1 171 ? -29.879 1.307 35.240 1.00 83.12 171 SER A CA 1
ATOM 1246 C C . SER A 1 171 ? -28.492 0.699 35.425 1.00 83.12 171 SER A C 1
ATOM 1248 O O . SER A 1 171 ? -27.723 0.578 34.470 1.00 83.12 171 SER A O 1
ATOM 1250 N N . ILE A 1 172 ? -28.161 0.344 36.666 1.00 85.81 172 ILE A N 1
ATOM 1251 C CA . ILE A 1 172 ? -26.971 -0.447 37.003 1.00 85.81 172 ILE A CA 1
ATOM 1252 C C . ILE A 1 172 ? -27.467 -1.728 37.655 1.00 85.81 172 ILE A C 1
ATOM 1254 O O . ILE A 1 172 ? -28.204 -1.670 38.638 1.00 85.81 172 ILE A O 1
ATOM 1258 N N . GLY A 1 173 ? -27.058 -2.870 37.111 1.00 81.12 173 GLY A N 1
ATOM 1259 C CA . GLY A 1 173 ? -27.335 -4.184 37.676 1.00 81.12 173 GLY A CA 1
ATOM 1260 C C . GLY A 1 173 ? -26.038 -4.899 38.033 1.00 81.12 173 GLY A C 1
ATOM 1261 O O . GLY A 1 173 ? -25.088 -4.881 37.253 1.00 81.12 173 GLY A O 1
ATOM 1262 N N . VAL A 1 174 ? -26.009 -5.557 39.188 1.00 79.94 174 VAL A N 1
ATOM 1263 C CA . VAL A 1 174 ? -24.992 -6.563 39.514 1.00 79.94 174 VAL A CA 1
ATOM 1264 C C . VAL A 1 174 ? -25.685 -7.912 39.632 1.00 79.94 174 VAL A C 1
ATOM 1266 O O . VAL A 1 174 ? -26.671 -8.051 40.355 1.00 79.94 174 VAL A O 1
ATOM 1269 N N . ASN A 1 175 ? -25.171 -8.904 38.912 1.00 78.44 175 ASN A N 1
ATOM 1270 C CA . ASN A 1 175 ? -25.679 -10.267 38.973 1.00 78.44 175 ASN A CA 1
ATOM 1271 C C . ASN A 1 175 ? -24.842 -11.064 39.971 1.00 78.44 175 ASN A C 1
ATOM 1273 O O . ASN A 1 175 ? -23.624 -11.174 39.836 1.00 78.44 175 ASN A O 1
ATOM 1277 N N . GLY A 1 176 ? -25.507 -11.630 40.966 1.00 73.00 176 GLY A N 1
ATOM 1278 C CA . GLY A 1 176 ? -24.957 -12.610 41.884 1.00 73.00 176 GLY A CA 1
ATOM 1279 C C . GLY A 1 176 ? -25.235 -14.037 41.418 1.00 73.00 176 GLY A C 1
ATOM 1280 O O . GLY A 1 176 ? -26.043 -14.303 40.525 1.00 73.00 176 GLY A O 1
ATOM 1281 N N . LYS A 1 177 ? -24.560 -14.989 42.060 1.00 72.75 177 LYS A N 1
ATOM 1282 C CA . LYS A 1 177 ? -24.829 -16.417 41.875 1.00 72.75 177 LYS A CA 1
ATOM 1283 C C . LYS A 1 177 ? -26.282 -16.732 42.278 1.00 72.75 177 LYS A C 1
ATOM 1285 O O . LYS A 1 177 ? -26.835 -16.104 43.182 1.00 72.75 177 LYS A O 1
ATOM 1290 N N . ASP A 1 178 ? -26.888 -17.713 41.612 1.00 76.62 178 ASP A N 1
ATOM 1291 C CA . ASP A 1 178 ? -28.236 -18.214 41.913 1.00 76.62 178 ASP A CA 1
ATOM 1292 C C . ASP A 1 178 ? -29.346 -17.137 41.889 1.00 76.62 178 ASP A C 1
ATOM 1294 O O . ASP A 1 178 ? -30.227 -17.102 42.751 1.00 76.62 178 ASP A O 1
ATOM 1298 N N . GLY A 1 179 ? -29.278 -16.215 40.924 1.00 65.94 179 GLY A N 1
ATOM 1299 C CA . GLY A 1 179 ? -30.334 -15.227 40.670 1.00 65.94 179 GLY A CA 1
ATOM 1300 C C . GLY A 1 179 ? -30.407 -14.063 41.665 1.00 65.94 179 GLY A C 1
ATOM 1301 O O . GLY A 1 179 ? -31.298 -13.224 41.541 1.00 65.94 179 GLY A O 1
ATOM 1302 N N . SER A 1 180 ? -29.482 -13.983 42.628 1.00 70.38 180 SER A N 1
ATOM 1303 C CA . SER A 1 180 ? -29.355 -12.806 43.498 1.00 70.38 180 SER A CA 1
ATOM 1304 C C . SER A 1 180 ? -28.901 -11.600 42.674 1.00 70.38 180 SER A C 1
ATOM 1306 O O . SER A 1 180 ? -28.090 -11.765 41.767 1.00 70.38 180 SER A O 1
ATOM 1308 N N . ALA A 1 181 ? -29.375 -10.392 42.970 1.00 80.56 181 ALA A N 1
ATOM 1309 C CA . ALA A 1 181 ? -28.969 -9.195 42.229 1.00 80.56 181 ALA A CA 1
ATOM 1310 C C . ALA A 1 181 ? -29.127 -7.914 43.054 1.00 80.56 181 ALA A C 1
ATOM 1312 O O . ALA A 1 181 ? -29.956 -7.857 43.963 1.00 80.56 181 ALA A O 1
ATOM 1313 N N . VAL A 1 182 ? -28.371 -6.875 42.691 1.00 79.38 182 VAL A N 1
ATOM 1314 C CA . VAL A 1 182 ? -28.640 -5.484 43.096 1.00 79.38 182 VAL A CA 1
ATOM 1315 C C . VAL A 1 182 ? -28.934 -4.685 41.843 1.00 79.38 182 VAL A C 1
ATOM 1317 O O . VAL A 1 182 ? -28.172 -4.754 40.881 1.00 79.38 182 VAL A O 1
ATOM 1320 N N . VAL A 1 183 ? -30.026 -3.933 41.855 1.00 78.94 183 VAL A N 1
ATOM 1321 C CA . VAL A 1 183 ? -30.424 -3.062 40.755 1.00 78.94 183 VAL A CA 1
ATOM 1322 C C . VAL A 1 183 ? -30.664 -1.661 41.294 1.00 78.94 183 VAL A C 1
ATOM 1324 O O . VAL A 1 183 ? -31.375 -1.480 42.279 1.00 78.94 183 VAL A O 1
ATOM 1327 N N . ILE A 1 184 ? -30.081 -0.673 40.625 1.00 78.12 184 ILE A N 1
ATOM 1328 C CA . ILE A 1 184 ? -30.372 0.747 40.823 1.00 78.12 184 ILE A CA 1
ATOM 1329 C C . ILE A 1 184 ? -31.092 1.218 39.564 1.00 78.12 184 ILE A C 1
ATOM 1331 O O . ILE A 1 184 ? -30.535 1.107 38.468 1.00 78.12 184 ILE A O 1
ATOM 1335 N N . ASN A 1 185 ? -32.322 1.708 39.711 1.00 69.81 185 ASN A N 1
ATOM 1336 C CA . ASN A 1 185 ? -33.164 2.122 38.596 1.00 69.81 185 ASN A CA 1
ATOM 1337 C C . ASN A 1 185 ? -33.431 3.628 38.646 1.00 69.81 185 ASN A C 1
ATOM 1339 O O . ASN A 1 185 ? -34.039 4.130 39.589 1.00 69.81 185 ASN A O 1
ATOM 1343 N N . GLY A 1 186 ? -32.995 4.346 37.608 1.00 63.44 186 GLY A N 1
ATOM 1344 C CA . GLY A 1 186 ? -33.237 5.782 37.484 1.00 63.44 186 GLY A CA 1
ATOM 1345 C C . GLY A 1 186 ? -34.716 6.139 37.323 1.00 63.44 186 GLY A C 1
ATOM 1346 O O . GLY A 1 186 ? -35.133 7.174 37.831 1.00 63.44 186 GLY A O 1
ATOM 1347 N N . LYS A 1 187 ? -35.519 5.256 36.708 1.00 69.00 187 LYS A N 1
ATOM 1348 C CA . LYS A 1 187 ? -36.918 5.534 36.348 1.00 69.00 187 LYS A CA 1
ATOM 1349 C C . LYS A 1 187 ? -37.819 5.827 37.536 1.00 69.00 187 LYS A C 1
ATOM 1351 O O . LYS A 1 187 ? -38.680 6.698 37.468 1.00 69.00 187 LYS A O 1
ATOM 1356 N N . ASP A 1 188 ? -37.683 5.033 38.588 1.00 67.56 188 ASP A N 1
ATOM 1357 C CA . ASP A 1 188 ? -38.485 5.132 39.807 1.00 67.56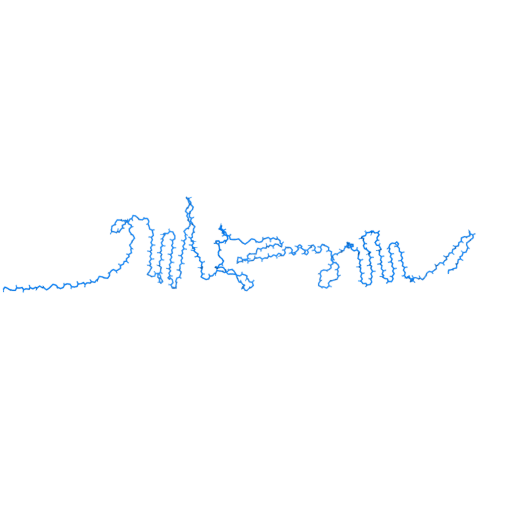 188 ASP A CA 1
ATOM 1358 C C . ASP A 1 188 ? -37.621 5.455 41.035 1.00 67.56 188 ASP A C 1
ATOM 1360 O O . ASP A 1 188 ? -38.067 5.308 42.175 1.00 67.56 188 ASP A O 1
ATOM 1364 N N . GLY A 1 189 ? -36.365 5.862 40.798 1.00 60.16 189 GLY A N 1
ATOM 1365 C CA . GLY A 1 189 ? -35.375 6.159 41.831 1.00 60.16 189 GLY A CA 1
ATOM 1366 C C . GLY A 1 189 ? -35.144 5.000 42.799 1.00 60.16 189 GLY A C 1
ATOM 1367 O O . GLY A 1 189 ? -34.752 5.235 43.943 1.00 60.16 189 GLY A O 1
ATOM 1368 N N . SER A 1 190 ? -35.457 3.766 42.389 1.00 68.94 190 SER A N 1
ATOM 1369 C CA . SER A 1 190 ? -35.472 2.632 43.297 1.00 68.94 190 SER A CA 1
ATOM 1370 C C . SER A 1 190 ? -34.125 1.924 43.389 1.00 68.94 190 SER A C 1
ATOM 1372 O O . SER A 1 190 ? -33.365 1.826 42.422 1.00 68.94 190 SER A O 1
ATOM 1374 N N . ILE A 1 191 ? -33.843 1.392 44.576 1.00 76.56 191 ILE A N 1
ATOM 1375 C CA . ILE A 1 191 ? -32.763 0.436 44.814 1.00 76.56 191 ILE A CA 1
ATOM 1376 C C . ILE A 1 191 ? -33.420 -0.882 45.213 1.00 76.56 191 ILE A C 1
ATOM 1378 O O . ILE A 1 191 ? -34.096 -0.961 46.241 1.00 76.56 191 ILE A O 1
ATOM 1382 N N . GLY A 1 192 ? -33.251 -1.904 44.380 1.00 68.69 192 GLY A N 1
ATOM 1383 C CA . GLY A 1 192 ? -33.770 -3.249 44.591 1.00 68.69 192 GLY A CA 1
ATOM 1384 C C . GLY A 1 192 ? -32.645 -4.243 44.864 1.00 68.69 192 GLY A C 1
ATOM 1385 O O . GLY A 1 192 ? -31.675 -4.315 44.116 1.00 68.69 192 GLY A O 1
ATOM 1386 N N . LEU A 1 193 ? -32.791 -5.040 45.914 1.00 70.25 193 LEU A N 1
ATOM 1387 C CA . LEU A 1 193 ? -32.010 -6.239 46.186 1.00 70.25 193 LEU A CA 1
ATOM 1388 C C . LEU A 1 193 ? -32.933 -7.434 45.966 1.00 70.25 193 LEU A C 1
ATOM 1390 O O . LEU A 1 193 ? -33.993 -7.484 46.579 1.00 70.25 193 LEU A O 1
ATOM 1394 N N . ASN A 1 194 ? -32.534 -8.400 45.146 1.00 63.56 194 ASN A N 1
ATOM 1395 C CA . ASN A 1 194 ? -33.184 -9.708 45.082 1.00 63.56 194 ASN A CA 1
ATOM 1396 C C . ASN A 1 194 ? -32.283 -10.725 45.783 1.00 63.56 194 ASN A C 1
ATOM 1398 O O . ASN A 1 194 ? -31.098 -10.818 45.459 1.00 63.56 194 ASN A O 1
ATOM 1402 N N . GLY A 1 195 ? -32.830 -11.496 46.722 1.00 57.19 195 GLY A N 1
ATOM 1403 C CA . GLY A 1 195 ? -32.133 -12.672 47.238 1.00 57.19 195 GLY A CA 1
ATOM 1404 C C . GLY A 1 195 ? -32.304 -13.880 46.312 1.00 57.19 195 GLY A C 1
ATOM 1405 O O . GLY A 1 195 ? -32.989 -13.811 45.287 1.00 57.19 195 GLY A O 1
ATOM 1406 N N . LYS A 1 196 ? -31.655 -14.992 46.674 1.00 61.19 196 LYS A N 1
ATOM 1407 C CA . LYS A 1 196 ? -31.647 -16.247 45.907 1.00 61.19 196 LYS A CA 1
ATOM 1408 C C . LYS A 1 196 ? -33.060 -16.643 45.459 1.00 61.19 196 LYS A C 1
ATOM 1410 O O . LYS A 1 196 ? -33.976 -16.734 46.280 1.00 61.19 196 LYS A O 1
ATOM 1415 N N . ASP A 1 197 ? -33.216 -16.874 44.156 1.00 58.56 197 ASP A N 1
ATOM 1416 C CA . ASP A 1 197 ? -34.479 -17.267 43.515 1.00 58.56 197 ASP A CA 1
ATOM 1417 C C . ASP A 1 197 ? -35.665 -16.314 43.811 1.00 58.56 197 ASP A C 1
ATOM 1419 O O . ASP A 1 197 ? -36.815 -16.742 43.923 1.00 58.56 197 ASP A O 1
ATOM 1423 N N . GLY A 1 198 ? -35.394 -15.014 43.987 1.00 58.72 198 GLY A N 1
ATOM 1424 C CA . GLY A 1 198 ? -36.410 -13.979 44.232 1.00 58.72 198 GLY A CA 1
ATOM 1425 C C . GLY A 1 198 ? -36.930 -13.907 45.672 1.00 58.72 198 GLY A C 1
ATOM 1426 O O . GLY A 1 198 ? -37.816 -13.106 45.968 1.00 58.72 198 GLY A O 1
ATOM 1427 N N . LYS A 1 199 ? -36.390 -14.715 46.592 1.00 54.50 199 LYS A N 1
ATOM 1428 C CA . LYS A 1 199 ? -36.759 -14.692 48.016 1.00 54.50 199 LYS A CA 1
ATOM 1429 C C . LYS A 1 199 ? -35.934 -13.646 48.770 1.00 54.50 199 LYS A C 1
ATOM 1431 O O . LYS A 1 199 ? -34.764 -13.458 48.470 1.00 54.50 199 LYS A O 1
ATOM 1436 N N . ASN A 1 200 ? -36.515 -13.015 49.795 1.00 57.25 200 ASN A N 1
ATOM 1437 C CA . ASN A 1 200 ? -35.831 -12.080 50.711 1.00 57.25 200 ASN A CA 1
ATOM 1438 C C . ASN A 1 200 ? -35.268 -10.805 50.052 1.00 57.25 200 ASN A C 1
ATOM 1440 O O . ASN A 1 200 ? -34.212 -10.313 50.449 1.00 57.25 200 ASN A O 1
ATOM 1444 N N . GLY A 1 201 ? -35.952 -10.280 49.035 1.00 65.56 201 GLY A N 1
ATOM 1445 C CA . GLY A 1 201 ? -35.574 -9.011 48.422 1.00 65.56 201 GLY A CA 1
ATOM 1446 C C . GLY A 1 201 ? -35.902 -7.782 49.280 1.00 65.56 201 GLY A C 1
ATOM 1447 O O . GLY A 1 201 ? -36.795 -7.821 50.125 1.00 65.56 201 GLY A O 1
ATOM 1448 N N . VAL A 1 202 ? -35.192 -6.680 49.043 1.00 69.56 202 VAL A N 1
ATOM 1449 C CA . VAL A 1 202 ? -35.413 -5.364 49.666 1.00 69.56 202 VAL A CA 1
ATOM 1450 C C . VAL A 1 202 ? -35.610 -4.347 48.551 1.00 69.56 202 VAL A C 1
ATOM 1452 O O . VAL A 1 202 ? -34.822 -4.318 47.615 1.00 69.56 202 VAL A O 1
ATOM 1455 N N . SER A 1 203 ? -36.637 -3.503 48.630 1.00 68.50 203 SER A N 1
ATOM 1456 C CA . SER A 1 203 ? -36.847 -2.409 47.676 1.00 68.50 203 SER A CA 1
ATOM 1457 C C . SER A 1 203 ? -36.964 -1.092 48.428 1.00 68.50 203 SER A C 1
ATOM 1459 O O . SER A 1 203 ? -37.747 -0.976 49.368 1.00 68.50 203 SER A O 1
ATOM 1461 N N . ILE A 1 204 ? -36.177 -0.109 48.010 1.00 69.56 204 ILE A N 1
ATOM 1462 C CA . ILE A 1 204 ? -36.241 1.281 48.460 1.00 69.56 204 ILE A CA 1
ATOM 1463 C C . ILE A 1 204 ? -36.731 2.080 47.258 1.00 69.56 204 ILE A C 1
ATOM 1465 O O . ILE A 1 204 ? -36.140 1.946 46.194 1.00 69.56 204 ILE A O 1
ATOM 1469 N N . LYS A 1 205 ? -37.797 2.873 47.392 1.00 65.81 205 LYS A N 1
ATOM 1470 C CA . LYS A 1 205 ? -38.356 3.693 46.303 1.00 65.81 205 LYS A CA 1
ATOM 1471 C C . LYS A 1 205 ? -38.485 5.142 46.754 1.00 65.81 205 LYS A C 1
ATOM 1473 O O . LYS A 1 205 ? -38.928 5.380 47.875 1.00 65.81 205 LYS A O 1
ATOM 1478 N N . GLY A 1 206 ? -38.142 6.087 45.883 1.00 57.88 206 GLY A N 1
ATOM 1479 C CA . GLY A 1 206 ? -38.476 7.496 46.073 1.00 57.88 206 GLY A CA 1
ATOM 1480 C C . GLY A 1 206 ? -39.849 7.771 45.467 1.00 57.88 206 GLY A C 1
ATOM 1481 O O . GLY A 1 206 ? -40.024 7.617 44.266 1.00 57.88 206 GLY A O 1
ATOM 1482 N N . GLN A 1 207 ? -40.834 8.138 46.280 1.00 51.50 207 GLN A N 1
ATOM 1483 C CA . GLN A 1 207 ? -42.131 8.630 45.802 1.00 51.50 207 GLN A CA 1
ATOM 1484 C C . GLN A 1 207 ? -42.268 10.084 46.262 1.00 51.50 207 GLN A C 1
ATOM 1486 O O . GLN A 1 207 ? -41.841 10.385 47.379 1.00 51.50 207 GLN A O 1
ATOM 1491 N N . ASP A 1 208 ? -42.891 10.959 45.464 1.00 47.47 208 ASP A N 1
ATOM 1492 C CA . ASP A 1 208 ? -43.368 12.260 45.952 1.00 47.47 208 ASP A CA 1
ATOM 1493 C C . ASP A 1 208 ? -44.512 12.019 46.947 1.00 47.47 208 ASP A C 1
ATOM 1495 O O . ASP A 1 208 ? -45.684 11.919 46.586 1.00 47.47 208 ASP A O 1
ATOM 1499 N N . GLY A 1 209 ? -44.160 11.875 48.219 1.00 42.62 209 GLY A N 1
ATOM 1500 C CA . GLY A 1 209 ? -45.092 11.939 49.334 1.00 42.62 209 GLY A CA 1
ATOM 1501 C C . GLY A 1 209 ? -44.833 13.209 50.136 1.00 42.62 209 GLY A C 1
ATOM 1502 O O . GLY A 1 209 ? -43.683 13.602 50.333 1.00 42.62 209 GLY A O 1
ATOM 1503 N N . LYS A 1 210 ? -45.886 13.812 50.709 1.00 39.59 210 LYS A N 1
ATOM 1504 C CA . LYS A 1 210 ? -45.717 14.469 52.024 1.00 39.59 210 LYS A CA 1
ATOM 1505 C C . LYS A 1 210 ? -45.116 13.449 53.000 1.00 39.59 210 LYS A C 1
ATOM 1507 O O . LYS A 1 210 ? -45.059 12.295 52.650 1.00 39.59 210 LYS A O 1
ATOM 1512 N N . VAL A 1 211 ? -44.653 13.812 54.192 1.00 38.84 211 VAL A N 1
ATOM 1513 C CA . VAL A 1 211 ? -44.264 12.807 55.200 1.00 38.84 211 VAL A CA 1
ATOM 1514 C C . VAL A 1 211 ? -45.435 12.449 56.098 1.00 38.84 211 VAL A C 1
ATOM 1516 O O . VAL A 1 211 ? -45.924 13.305 56.831 1.00 38.84 211 VAL A O 1
ATOM 1519 N N . GLY A 1 212 ? -45.786 11.172 56.109 1.00 37.44 212 GLY A N 1
ATOM 1520 C CA . GLY A 1 212 ? -46.406 10.530 57.236 1.00 37.44 212 GLY A CA 1
ATOM 1521 C C . GLY A 1 212 ? -46.564 9.024 57.159 1.00 37.44 212 GLY A C 1
ATOM 1522 O O . GLY A 1 212 ? -46.858 8.385 56.143 1.00 37.44 212 GLY A O 1
ATOM 1523 N N . VAL A 1 213 ? -46.310 8.486 58.337 1.00 39.84 213 VAL A N 1
ATOM 1524 C CA . VAL A 1 213 ? -46.727 7.192 58.835 1.00 39.84 213 VAL A CA 1
ATOM 1525 C C . VAL A 1 213 ? -48.259 7.034 58.654 1.00 39.84 213 VAL A C 1
ATOM 1527 O O . VAL A 1 213 ? -48.954 7.908 58.162 1.00 39.84 213 VAL A O 1
ATOM 1530 N N . ASP A 1 214 ? -48.888 5.950 59.074 1.00 46.72 214 ASP A N 1
ATOM 1531 C CA . ASP A 1 214 ? -49.987 6.238 60.006 1.00 46.72 214 ASP A CA 1
ATOM 1532 C C . ASP A 1 214 ? -49.383 6.867 61.275 1.00 46.72 214 ASP A C 1
ATOM 1534 O O . ASP A 1 214 ? -48.959 6.148 62.174 1.00 46.72 214 ASP A O 1
ATOM 1538 N N . GLY A 1 215 ? -49.181 8.186 61.376 1.00 48.44 215 GLY A N 1
ATOM 1539 C CA . GLY A 1 215 ? -49.937 9.287 60.767 1.00 48.44 215 GLY A CA 1
ATOM 1540 C C . GLY A 1 215 ? -49.410 10.100 59.565 1.00 48.44 215 GLY A C 1
ATOM 1541 O O . GLY A 1 215 ? -48.275 10.539 59.532 1.00 48.44 215 GLY A O 1
ATOM 1542 N N . LYS A 1 216 ? -50.364 10.398 58.668 1.00 43.19 216 LYS A N 1
ATOM 1543 C CA . LYS A 1 216 ? -50.446 11.470 57.651 1.00 43.19 216 LYS A CA 1
ATOM 1544 C C . LYS A 1 216 ? -49.511 11.454 56.433 1.00 43.19 216 LYS A C 1
ATOM 1546 O O . LYS A 1 216 ? -48.665 12.322 56.343 1.00 43.19 216 LYS A O 1
ATOM 1551 N N . ASP A 1 217 ? -49.787 10.628 55.427 1.00 41.88 217 ASP A N 1
ATOM 1552 C CA . ASP A 1 217 ? -49.280 10.753 54.043 1.00 41.88 217 ASP A CA 1
ATOM 1553 C C . ASP A 1 217 ? -47.789 11.074 53.888 1.00 41.88 217 ASP A C 1
ATOM 1555 O O . ASP A 1 217 ? -47.438 12.247 53.815 1.00 41.88 217 ASP A O 1
ATOM 1559 N N . GLY A 1 218 ? -46.997 9.986 53.780 1.00 42.91 218 GLY A N 1
ATOM 1560 C CA . GLY A 1 218 ? -45.734 9.728 53.048 1.00 42.91 218 GLY A CA 1
ATOM 1561 C C . GLY A 1 218 ? -44.370 9.681 53.787 1.00 42.91 218 GLY A C 1
ATOM 1562 O O . GLY A 1 218 ? -43.345 10.198 53.345 1.00 42.91 218 GLY A O 1
ATOM 1563 N N . GLU A 1 219 ? -44.301 8.968 54.908 1.00 39.62 219 GLU A N 1
ATOM 1564 C CA . GLU A 1 219 ? -43.016 8.541 55.480 1.00 39.62 219 GLU A CA 1
ATOM 1565 C C . GLU A 1 219 ? -42.539 7.225 54.860 1.00 39.62 219 GLU A C 1
ATOM 1567 O O . GLU A 1 219 ? -43.317 6.294 54.652 1.00 39.62 219 GLU A O 1
ATOM 1572 N N . THR A 1 220 ? -41.227 7.118 54.627 1.00 41.44 220 THR A N 1
ATOM 1573 C CA . THR A 1 220 ? -40.553 5.854 54.285 1.00 41.44 220 THR A CA 1
ATOM 1574 C C . THR A 1 220 ? -40.143 5.145 55.581 1.00 41.44 220 THR A C 1
ATOM 1576 O O . THR A 1 220 ? -39.396 5.714 56.372 1.00 41.44 220 THR A O 1
ATOM 1579 N N . ARG A 1 221 ? -40.603 3.908 55.826 1.00 48.19 221 ARG A N 1
ATOM 1580 C CA . ARG A 1 221 ? -40.258 3.136 57.041 1.00 48.19 221 ARG A CA 1
ATOM 1581 C C . ARG A 1 221 ? -39.121 2.135 56.786 1.00 48.19 221 ARG A C 1
ATOM 1583 O O . ARG A 1 221 ? -39.224 1.304 55.888 1.00 48.19 221 ARG A O 1
ATOM 1590 N N . LEU A 1 222 ? -38.090 2.153 57.637 1.00 46.81 222 LEU A N 1
ATOM 1591 C CA . LEU A 1 222 ? -37.134 1.051 57.826 1.00 46.81 222 LEU A CA 1
ATOM 1592 C C . LEU A 1 222 ? -37.619 0.186 59.002 1.00 46.81 222 LEU A C 1
ATOM 1594 O O . LEU A 1 222 ? -37.831 0.705 60.096 1.00 46.81 222 LEU A O 1
ATOM 1598 N N . VAL A 1 223 ? -37.813 -1.120 58.799 1.00 39.84 223 VAL A N 1
ATOM 1599 C CA . VAL A 1 223 ? -38.194 -2.047 59.881 1.00 39.84 223 VAL A CA 1
ATOM 1600 C C . VAL A 1 223 ? -36.930 -2.516 60.605 1.00 39.84 223 VAL A C 1
ATOM 1602 O O . VAL A 1 223 ? -36.116 -3.230 60.027 1.00 39.84 223 VAL A O 1
ATOM 1605 N N . TYR A 1 224 ? -36.775 -2.135 61.874 1.00 41.12 224 TYR A N 1
ATOM 1606 C CA . TYR A 1 224 ? -35.745 -2.646 62.784 1.00 41.12 224 TYR A CA 1
ATOM 1607 C C . TYR A 1 224 ? -36.420 -3.407 63.932 1.00 41.12 224 TYR A C 1
ATOM 1609 O O . TYR A 1 224 ? -37.433 -2.953 64.461 1.00 41.12 224 TYR A O 1
ATOM 1617 N N . VAL A 1 225 ? -35.893 -4.577 64.308 1.00 38.12 225 VAL A N 1
ATOM 1618 C CA . VAL A 1 225 ? -36.432 -5.375 65.421 1.00 38.12 225 VAL A CA 1
ATOM 1619 C C . VAL A 1 225 ? -35.658 -5.038 66.691 1.00 38.12 225 VAL A C 1
ATOM 1621 O O . VAL A 1 225 ? -34.513 -5.460 66.852 1.00 38.12 225 VAL A O 1
ATOM 1624 N N . GLU A 1 226 ? -36.287 -4.325 67.624 1.00 46.31 226 GLU A N 1
ATOM 1625 C CA . GLU A 1 226 ? -35.769 -4.213 68.988 1.00 46.31 226 GLU A CA 1
ATOM 1626 C C . GLU A 1 226 ? -36.102 -5.476 69.791 1.00 46.31 226 GLU A C 1
ATOM 1628 O O . GLU A 1 226 ? -37.253 -5.905 69.897 1.00 46.31 226 GLU A O 1
ATOM 1633 N N . LYS A 1 227 ? -35.073 -6.093 70.377 1.00 42.97 227 LYS A N 1
ATOM 1634 C CA . LYS A 1 227 ? -35.226 -7.246 71.266 1.00 42.97 227 LYS A CA 1
ATOM 1635 C C . LYS A 1 227 ? -35.600 -6.737 72.662 1.00 42.97 227 LYS A C 1
ATOM 1637 O O . LYS A 1 227 ? -34.735 -6.274 73.400 1.00 42.97 227 LYS A O 1
ATOM 1642 N N . ILE A 1 228 ? -36.879 -6.817 73.032 1.00 51.09 228 ILE A N 1
ATOM 1643 C CA . ILE A 1 228 ? -37.351 -6.398 74.362 1.00 51.09 228 ILE A CA 1
ATOM 1644 C C . ILE A 1 228 ? -36.810 -7.365 75.430 1.00 51.09 228 ILE A C 1
ATOM 1646 O O . ILE A 1 228 ? -37.156 -8.548 75.447 1.00 51.09 228 ILE A O 1
ATOM 1650 N N . ILE A 1 229 ? -35.980 -6.857 76.346 1.00 55.41 229 ILE A N 1
ATOM 1651 C CA . ILE A 1 229 ? -35.582 -7.558 77.575 1.00 55.41 229 ILE A CA 1
ATOM 1652 C C . ILE A 1 229 ? -36.735 -7.423 78.580 1.00 55.41 229 ILE A C 1
ATOM 1654 O O . ILE A 1 229 ? -37.000 -6.341 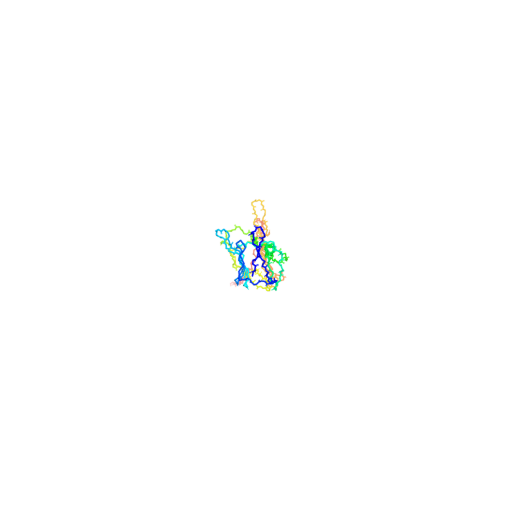79.095 1.00 55.41 229 ILE A O 1
ATOM 1658 N N . GLN A 1 230 ? -37.438 -8.520 78.865 1.00 45.91 230 GLN A N 1
ATOM 1659 C CA . GLN A 1 230 ? -38.463 -8.571 79.914 1.00 45.91 230 GLN A CA 1
ATOM 1660 C C . GLN A 1 230 ? -37.792 -8.575 81.300 1.00 45.91 230 GLN A C 1
ATOM 1662 O O . GLN A 1 230 ? -37.257 -9.598 81.729 1.00 45.91 230 GLN A O 1
ATOM 1667 N N . ILE A 1 231 ? -37.827 -7.447 82.018 1.00 54.84 231 ILE A N 1
ATOM 1668 C CA . ILE A 1 231 ? -37.471 -7.398 83.445 1.00 54.84 231 ILE A CA 1
ATOM 1669 C C . ILE A 1 231 ? -38.697 -7.832 84.255 1.00 54.84 231 ILE A C 1
ATOM 1671 O O . ILE A 1 231 ? -39.706 -7.131 84.320 1.00 54.84 231 ILE A O 1
ATOM 1675 N N . LYS A 1 232 ? -38.613 -9.008 84.881 1.00 49.28 232 LYS A N 1
ATOM 1676 C CA . LYS A 1 232 ? -39.663 -9.561 85.744 1.00 49.28 232 LYS A CA 1
ATOM 1677 C C . LYS A 1 232 ? -39.571 -8.906 87.131 1.00 49.28 232 LYS A C 1
ATOM 1679 O O . LYS A 1 232 ? -38.683 -9.238 87.909 1.00 49.28 232 LYS A O 1
ATOM 1684 N N . LEU A 1 233 ? -40.468 -7.971 87.446 1.00 55.81 233 LEU A N 1
ATOM 1685 C CA . LEU A 1 233 ? -40.603 -7.401 88.794 1.00 55.81 233 LEU A CA 1
ATOM 1686 C C . LEU A 1 233 ? -41.593 -8.237 89.613 1.00 55.81 233 LEU A C 1
ATOM 1688 O O . LEU A 1 233 ? -42.804 -8.158 89.417 1.00 55.81 233 LEU A O 1
ATOM 1692 N N . THR A 1 234 ? -41.081 -9.035 90.547 1.00 50.00 234 THR A N 1
ATOM 1693 C CA . THR A 1 234 ? -41.907 -9.764 91.518 1.00 50.00 234 THR A CA 1
ATOM 1694 C C . THR A 1 234 ? -42.198 -8.845 92.707 1.00 50.00 234 THR A C 1
ATOM 1696 O O . THR A 1 234 ? -41.299 -8.544 93.490 1.00 50.00 234 THR A O 1
ATOM 1699 N N . ARG A 1 235 ? -43.443 -8.374 92.864 1.00 54.94 235 ARG A N 1
ATOM 1700 C CA . ARG A 1 235 ? -43.884 -7.717 94.108 1.00 54.94 235 ARG A CA 1
ATOM 1701 C C . ARG A 1 235 ? -44.154 -8.787 95.168 1.00 54.94 235 ARG A C 1
ATOM 1703 O O . ARG A 1 235 ? -45.053 -9.603 94.991 1.00 54.94 235 ARG A O 1
ATOM 1710 N N . SER A 1 236 ? -43.400 -8.759 96.266 1.00 53.72 236 SER A N 1
ATOM 1711 C CA . SER A 1 236 ? -43.741 -9.496 97.486 1.00 53.72 236 SER A CA 1
ATOM 1712 C C . SER A 1 236 ? -44.795 -8.698 98.257 1.00 53.72 236 SER A C 1
ATOM 1714 O O . SER A 1 236 ? -44.544 -7.556 98.643 1.00 53.72 236 SER A O 1
ATOM 1716 N N . LEU A 1 237 ? -45.994 -9.260 98.419 1.00 50.31 237 LEU A N 1
ATOM 1717 C CA . LEU A 1 237 ? -47.043 -8.697 99.265 1.00 50.31 237 LEU A CA 1
ATOM 1718 C C . LEU A 1 237 ? -46.760 -9.131 100.710 1.00 50.31 237 LEU A C 1
ATOM 1720 O O . LEU A 1 237 ? -46.957 -10.292 101.058 1.00 50.31 237 LEU A O 1
ATOM 1724 N N . LEU A 1 238 ? -46.270 -8.209 101.539 1.00 51.66 238 LEU A N 1
ATOM 1725 C CA . LEU A 1 238 ? -46.107 -8.438 102.972 1.00 51.66 238 LEU A CA 1
ATOM 1726 C C . LEU A 1 238 ? -47.488 -8.327 103.640 1.00 51.66 238 LEU A C 1
ATOM 1728 O O . LEU A 1 238 ? -48.005 -7.226 103.820 1.00 51.66 238 LEU A O 1
ATOM 1732 N N . LEU A 1 239 ? -48.105 -9.462 103.976 1.00 52.19 239 LEU A N 1
ATOM 1733 C CA . LEU A 1 239 ? -49.234 -9.496 104.906 1.00 52.19 239 LEU A CA 1
ATOM 1734 C C . LEU A 1 239 ? -48.682 -9.236 106.316 1.00 52.19 239 LEU A C 1
ATOM 1736 O O . LEU A 1 239 ? -48.068 -10.119 106.910 1.00 52.19 239 LEU A O 1
ATOM 1740 N N . MET A 1 240 ? -48.882 -8.030 106.848 1.00 48.56 240 MET A N 1
ATOM 1741 C CA . MET A 1 240 ? -48.795 -7.797 108.290 1.00 48.56 240 MET A CA 1
ATOM 1742 C C . MET A 1 240 ? -50.149 -8.170 108.898 1.00 48.56 240 MET A C 1
ATOM 1744 O O . MET A 1 240 ? -51.144 -7.478 108.687 1.00 48.56 240 MET A O 1
ATOM 1748 N N . THR A 1 241 ? -50.200 -9.297 109.603 1.00 52.31 241 THR A N 1
ATOM 1749 C CA . THR A 1 241 ? -51.235 -9.557 110.609 1.00 52.31 241 THR A CA 1
ATOM 1750 C C . THR A 1 241 ? -50.966 -8.703 111.850 1.00 52.31 241 THR A C 1
ATOM 1752 O O . THR A 1 241 ? -49.808 -8.392 112.125 1.00 52.31 241 THR A O 1
ATOM 1755 N N . ALA A 1 242 ? -52.063 -8.323 112.512 1.00 51.44 242 ALA A N 1
ATOM 1756 C CA . ALA A 1 242 ? -52.195 -7.398 113.643 1.00 51.44 242 ALA A CA 1
ATOM 1757 C C . ALA A 1 242 ? -51.146 -7.518 114.759 1.00 51.44 242 ALA A C 1
ATOM 1759 O O . ALA A 1 242 ? -50.717 -8.656 115.056 1.00 51.44 242 ALA A O 1
#

Mean predicted aligned error: 13.17 Å

Solvent-accessible surface area (backbone atoms only — not comparable to full-atom values): 15888 Å² total; per-residue (Å²): 124,67,75,44,79,44,97,89,71,50,74,49,74,65,81,82,78,63,98,78,73,92,71,75,62,50,76,58,90,58,32,40,39,40,94,81,30,40,36,40,54,51,89,52,93,93,56,50,46,34,36,42,38,100,90,46,76,44,62,34,88,54,86,85,75,93,63,61,85,36,68,90,57,100,80,56,84,56,65,72,34,70,68,61,55,48,50,53,52,55,52,57,34,62,64,44,49,76,48,68,54,94,88,69,55,69,49,76,37,40,61,92,57,85,85,87,86,82,77,91,78,86,71,62,74,90,79,60,78,62,87,38,56,48,76,46,80,57,94,95,35,83,43,82,41,71,48,93,70,78,80,69,99,74,86,84,63,52,43,84,46,56,97,97,40,85,49,46,70,21,67,50,77,47,84,46,77,67,65,15,33,43,37,40,36,52,82,54,56,25,43,37,37,34,23,60,79,67,43,86,51,47,78,49,68,64,70,100,50,56,70,16,48,105,65,63,59,42,49,87,84,82,92,76,87,79,83,81,80,84,80,84,82,82,82,81,81,81,82,80,77,133

Sequence (242 aa):
MVPTKNADGSTTYTVKTKDNVDFTSVTTGNTTMNDSGITIRASDNGKTNVILTNKGLDNGGNKVVNVADGEISSTSKDAVNGSQLHNVKQELAREGLNFKGQSGQSIHKNLGETLEIVGKGQKADTEYDAVNIKTYEENGKVVVALAKDLTANKVTVGEKGANGKDGADGSIGVNGKDGSAVVINGKDGSIGLNGKDGKNGVSIKGQDGKVGVDGKDGETRLVYVEKIIQIKLTRSLLLMTA

Nearest PDB structures (foldseek):
  3wpr-assembly1_B  TM=4.485E-01  e=8.960E-04  Acinetobacter sp. Tol 5
  7ozs-assembly1_D  TM=3.208E-01  e=8.403E+00  Thermochaetoides thermophila DSM 1495
  8glv-assembly1_6T  TM=1.764E-01  e=3.208E+00  Chlamydomonas reinhardtii

Organism: NCBI:txid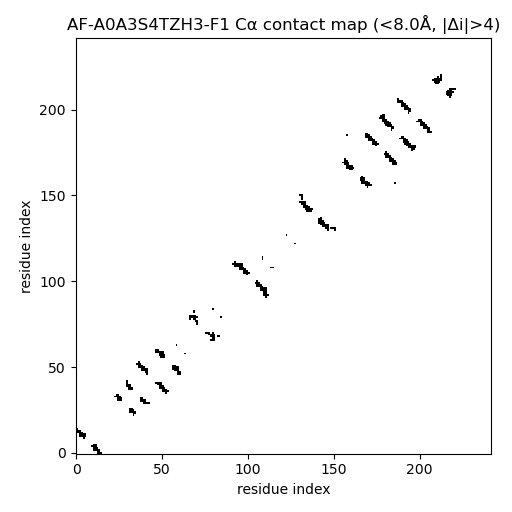758

Radius of gyration: 51.29 Å; Cα contacts (8 Å, |Δi|>4): 280; chains: 1; bounding box: 97×41×190 Å

InterPro domains:
  IPR008635 Trimeric autotransporter adhesin YadA-like, stalk domain [PF05662] (63-104)
  IPR011049 Serralysin-like metalloprotease, C-terminal [SSF101967] (11-90)

pLDDT: mean 82.58, std 18.45, range [37.44, 98.75]

Secondary structure (DSSP, 8-state):
--EEE-TTS-EEE--PPPSS---SEEEETTEEEETTEEEE---STTPPPEEEETTEEE-TTPPP-S-PPPP-STT--PPP-HHHHHHHHHHHHHH-EEEE-TT-PEEEE-TTPPPP------S-GGG---TTEEEEEETTEEEEEE-SS---S----SBPPPTTS--B--EEEEEPGGG-EEEEETTTTEEEEE-GGG-S-EEE------S-BSBSS-PPPP--------------------

Foldseek 3Di:
DDWDQDPVRDIDDDDDDDPDDDDQWDDDPQWIAHPQGIWRCDPDPPFHIWGQGPVGTDHRPDDDPPQDAFDDDPPGPGDHDPVVVVVVVVVQQQVADWDADPVRDIDGDGPPDDDDDDDPDDDDPVQDDCVQWDWDDDPNDTDIGGDPDDDDPDDDAWAPADVPGHTGKGKDKDADPQRWIWIQTRPFRKTKTADHPRPPMDIDGDDPWDDDDVPDIDDDDDDDDDDDDDDDDDDDDDDDDD